Protein AF-A0A914IUJ8-F1 (afdb_monomer_lite)

Foldseek 3Di:
DPPPPVVVVVVVVVVVPDDPDDDDDDDDPPPVVPDVVVLVVLVVVLVVLCVVLVVVVVVVVVPDDDDDCPVVVVVSVLSVVLSVLSVVCSVVVDPVSNVSVVVVVVVVVVVVVVVVVVVVVVVVVVVVVVVVVVVVVVVVVVVVVVVVVVVVPPDPPDDPPPDPDPPPPPVVVVVVVVVVVVVVVVVVPPPPDPDDDDDDPDDVPDDPPPPDDPPDPPPPVVVVVPPPPPD

Secondary structure (DSSP, 8-state):
--SSSHHHHHHHHHHH---------S-----TTTTHHHHHHHHHHHHHHHHHHHHHHHHHHHT---S--HHHHHHHHHHHHHHHHHHHHHHHT-GGGTHHHHHHHHHHHHHHHHHHHHHHHHHHHHHHHHHHHHHHHHHHHHHHHHHHHHHHTS-----TTS--------HHHHHHHHHHHHHHHHTTSTTS-----------TT---------S-GGGHHHHTTSSSS--

Sequence (231 aa):
MSNIFIPIQQWFDRLFLLPTQRRLNNTHHFVCCGTVHVKFATLIIIIIKLAVTGFLSLHLLSNGVVVNHWIDVIYDIAEFITIIALIYGFIKEKSRWMLPYMAVQFSWFVIALIMTAITMLLFSGGLGIELSILLACNRYFDDQRYRIHEIRNRPIIRNVDGQVEHTVVDMDTVEFKNVLEQAKNQTGNVETNQNNSNNGFANPNFSLVDSEDEVDENNWHKKAKKSNILA

Radius of gyration: 39.92 Å; chains: 1; bounding box: 89×76×108 Å

Structure (mmCIF, N/CA/C/O backbone):
data_AF-A0A914IUJ8-F1
#
_entry.id   AF-A0A914IUJ8-F1
#
loop_
_atom_site.group_PDB
_atom_site.id
_atom_site.type_symbol
_atom_site.label_atom_id
_atom_site.label_alt_id
_atom_site.label_comp_id
_atom_site.label_asym_id
_atom_site.label_entity_id
_atom_site.label_seq_id
_atom_site.pdbx_PDB_ins_code
_atom_site.Cartn_x
_atom_site.Cartn_y
_atom_site.Cartn_z
_atom_site.occupancy
_atom_site.B_iso_or_equiv
_atom_site.auth_seq_id
_atom_site.auth_comp_id
_atom_site.auth_asym_id
_atom_site.auth_atom_id
_atom_site.pdbx_PDB_model_num
ATOM 1 N N . MET A 1 1 ? -38.883 -12.252 9.258 1.00 46.97 1 MET A N 1
ATOM 2 C CA . MET A 1 1 ? -37.579 -12.082 9.939 1.00 46.97 1 MET A CA 1
ATOM 3 C C . MET A 1 1 ? -37.267 -10.589 10.088 1.00 46.97 1 MET A C 1
ATOM 5 O O . MET A 1 1 ? -36.395 -10.077 9.408 1.00 46.97 1 MET A O 1
ATOM 9 N N . SER A 1 2 ? -38.008 -9.869 10.935 1.00 51.09 2 SER A N 1
ATOM 10 C CA . SER A 1 2 ? -37.940 -8.394 11.040 1.00 51.09 2 SER A CA 1
ATOM 11 C C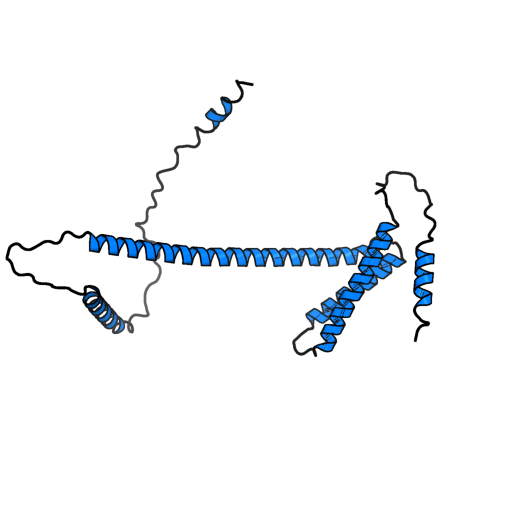 . SER A 1 2 ? -37.835 -7.872 12.484 1.00 51.09 2 SER A C 1
ATOM 13 O O . SER A 1 2 ? -37.849 -6.669 12.701 1.00 51.09 2 SER A O 1
ATOM 15 N N . ASN A 1 3 ? -37.658 -8.753 13.478 1.00 47.19 3 ASN A N 1
ATOM 16 C CA . ASN A 1 3 ? -37.703 -8.381 14.903 1.00 47.19 3 ASN A CA 1
ATOM 17 C C . ASN A 1 3 ? -36.333 -8.289 15.605 1.00 47.19 3 ASN A C 1
ATOM 19 O O . ASN A 1 3 ? -36.290 -8.110 16.816 1.00 47.19 3 ASN A O 1
ATOM 23 N N . ILE A 1 4 ? -35.212 -8.383 14.879 1.00 52.25 4 ILE A N 1
ATOM 24 C CA . ILE A 1 4 ? -33.857 -8.335 15.477 1.00 52.25 4 ILE A CA 1
ATOM 25 C C . ILE A 1 4 ? -33.210 -6.938 15.351 1.00 52.25 4 ILE A C 1
ATOM 27 O O . ILE A 1 4 ? -32.217 -6.658 16.011 1.00 52.25 4 ILE A O 1
ATOM 31 N N . PHE A 1 5 ? -33.789 -6.015 14.571 1.00 47.06 5 PHE A N 1
ATOM 32 C CA . PHE A 1 5 ? -33.184 -4.696 14.307 1.00 47.06 5 PHE A CA 1
ATOM 33 C C . PHE A 1 5 ? -33.557 -3.593 15.318 1.00 47.06 5 PHE A C 1
ATOM 35 O O . PHE A 1 5 ? -32.875 -2.578 15.419 1.00 47.06 5 PHE A O 1
ATOM 42 N N . ILE A 1 6 ? -34.608 -3.800 16.115 1.00 52.06 6 ILE A N 1
ATOM 43 C CA . ILE A 1 6 ? -35.120 -2.821 17.088 1.00 52.06 6 ILE A CA 1
ATOM 44 C C . ILE A 1 6 ? -34.192 -2.588 18.312 1.00 52.06 6 ILE A C 1
ATOM 46 O O . ILE A 1 6 ? -34.097 -1.440 18.750 1.00 52.06 6 ILE A O 1
ATOM 50 N N . PRO A 1 7 ? -33.457 -3.578 18.872 1.00 57.06 7 PRO A N 1
ATOM 51 C CA . PRO A 1 7 ? -32.631 -3.327 20.055 1.00 57.06 7 PRO A CA 1
ATOM 52 C C . PRO A 1 7 ? -31.390 -2.470 19.765 1.00 57.06 7 PRO A C 1
ATOM 54 O O . PRO A 1 7 ? -30.902 -1.806 20.674 1.00 57.06 7 PRO A O 1
ATOM 57 N N . ILE A 1 8 ? -30.896 -2.429 18.521 1.00 51.62 8 ILE A N 1
ATOM 58 C CA . ILE A 1 8 ? -29.704 -1.640 18.166 1.00 51.62 8 ILE A CA 1
ATOM 59 C C . ILE A 1 8 ? -30.017 -0.139 18.209 1.00 51.62 8 ILE A C 1
ATOM 61 O O . ILE A 1 8 ? -29.243 0.626 18.780 1.00 51.62 8 ILE A O 1
ATOM 65 N N . GLN A 1 9 ? -31.179 0.277 17.698 1.00 55.81 9 GLN A N 1
ATOM 66 C CA . GLN A 1 9 ? -31.587 1.687 17.681 1.00 55.81 9 GLN A CA 1
ATOM 67 C C . GLN A 1 9 ? -31.728 2.255 19.106 1.00 55.81 9 GLN A C 1
ATOM 69 O O . GLN A 1 9 ? -31.195 3.316 19.415 1.00 55.81 9 GLN A O 1
ATOM 74 N N . GLN A 1 10 ? -32.361 1.500 20.012 1.00 61.97 10 GLN A N 1
ATOM 75 C CA . GLN A 1 10 ? -32.537 1.919 21.409 1.00 61.97 10 GLN A CA 1
ATOM 76 C C . GLN A 1 10 ? -31.219 1.967 22.195 1.00 61.97 10 GLN A C 1
ATOM 78 O O . GLN A 1 10 ? -31.083 2.757 23.132 1.00 61.97 10 GLN A O 1
ATOM 83 N N . TRP A 1 11 ? -30.243 1.133 21.824 1.00 64.38 11 TRP A N 1
ATOM 84 C CA . TRP A 1 11 ? -28.887 1.215 22.363 1.00 64.38 11 TRP A CA 1
ATOM 85 C C . TRP A 1 11 ? -28.156 2.461 21.863 1.00 64.38 11 TRP A C 1
ATOM 87 O O . TRP A 1 11 ? -27.516 3.129 22.671 1.00 64.38 11 TRP A O 1
ATOM 97 N N . PHE A 1 12 ? -28.299 2.809 20.581 1.00 57.34 12 PHE A N 1
ATOM 98 C CA . PHE A 1 12 ? -27.755 4.045 20.014 1.00 57.34 12 PHE A CA 1
ATOM 99 C C . PHE A 1 12 ? -28.318 5.281 20.724 1.00 57.34 12 PHE A C 1
ATOM 101 O O . PHE A 1 12 ? -27.540 6.107 21.198 1.00 57.34 12 PHE A O 1
ATOM 108 N N . ASP A 1 13 ? -29.635 5.364 20.913 1.00 60.59 13 ASP A N 1
ATOM 109 C CA . ASP A 1 13 ? -30.266 6.519 21.564 1.00 60.59 13 ASP A CA 1
ATOM 110 C C . ASP A 1 13 ? -29.834 6.678 23.034 1.00 60.59 13 ASP A C 1
ATOM 112 O O . ASP A 1 13 ? -29.616 7.793 23.512 1.00 60.59 13 ASP A O 1
ATOM 116 N N . ARG A 1 14 ? -29.618 5.567 23.757 1.00 60.34 14 ARG A N 1
ATOM 117 C CA . ARG A 1 14 ? -29.071 5.598 25.128 1.00 60.34 14 ARG A CA 1
ATOM 118 C C . ARG A 1 14 ? -27.581 5.929 25.179 1.00 60.34 14 ARG A C 1
ATOM 120 O O . ARG A 1 14 ? -27.145 6.547 26.146 1.00 60.34 14 ARG A O 1
ATOM 127 N N . LEU A 1 15 ? -26.807 5.545 24.164 1.00 52.12 15 LEU A N 1
ATOM 128 C CA . LEU A 1 15 ? -25.395 5.919 24.050 1.00 52.12 15 LEU A CA 1
ATOM 129 C C . LEU A 1 15 ? -25.231 7.417 23.734 1.00 52.12 15 LEU A C 1
ATOM 131 O O . LEU A 1 15 ? -24.258 8.032 24.170 1.00 52.12 15 LEU A O 1
ATOM 135 N N . PHE A 1 16 ? -26.188 8.004 23.005 1.00 54.62 16 PHE A N 1
ATOM 136 C CA . PHE A 1 16 ? -26.218 9.425 22.643 1.00 54.62 16 PHE A CA 1
ATOM 137 C C . PHE A 1 16 ? -26.693 10.348 23.782 1.00 54.62 16 PHE A C 1
ATOM 139 O O . PHE A 1 16 ? -26.337 11.525 23.798 1.00 54.62 16 PHE A O 1
ATOM 146 N N . LEU A 1 17 ? -27.427 9.829 24.772 1.00 48.72 17 LEU A N 1
ATOM 147 C CA . LEU A 1 17 ? -27.935 10.572 25.937 1.00 48.72 17 LEU A CA 1
ATOM 148 C C . LEU A 1 17 ? -27.014 10.494 27.172 1.00 48.72 17 LEU A C 1
ATOM 150 O O . LEU A 1 17 ? -27.482 10.403 28.308 1.00 48.72 17 LEU A O 1
ATOM 154 N N . LEU A 1 18 ? -25.691 10.539 26.989 1.00 46.78 18 LEU A N 1
ATOM 155 C CA . LEU A 1 18 ? -24.779 10.678 28.128 1.00 46.78 18 LEU A CA 1
ATOM 156 C C . LEU A 1 18 ? -24.693 12.151 28.566 1.00 46.78 18 LEU A C 1
ATOM 158 O O . LEU A 1 18 ? -24.332 13.004 27.753 1.00 46.78 18 LEU A O 1
ATOM 162 N N . PRO A 1 19 ? -24.975 12.471 29.844 1.00 44.47 19 PRO A N 1
ATOM 163 C CA . PRO A 1 19 ? -24.861 13.826 30.356 1.00 44.47 19 PRO A CA 1
ATOM 164 C C . PRO A 1 19 ? -23.388 14.244 30.351 1.00 44.47 19 PRO A C 1
ATOM 166 O O . PRO A 1 19 ? -22.595 13.878 31.221 1.00 44.47 19 PRO A O 1
ATOM 169 N N . THR A 1 20 ? -23.018 15.047 29.357 1.00 51.22 20 THR A N 1
ATOM 170 C CA . THR A 1 20 ? -21.862 15.937 29.416 1.00 51.22 20 THR A CA 1
ATOM 171 C C . THR A 1 20 ? -22.047 16.842 30.621 1.00 51.22 20 THR A C 1
ATOM 173 O O . THR A 1 20 ? -22.889 17.725 30.561 1.00 51.22 20 THR A O 1
ATOM 176 N N . GLN A 1 21 ? -21.322 16.594 31.711 1.00 54.16 21 GLN A N 1
ATOM 177 C CA . GLN A 1 21 ? -20.876 17.585 32.701 1.00 54.16 21 GLN A CA 1
ATOM 178 C C . GLN A 1 21 ? -20.276 16.832 33.897 1.00 54.16 21 GLN A C 1
ATOM 180 O O . GLN A 1 21 ? -20.976 16.416 34.821 1.00 54.16 21 GLN A O 1
ATOM 185 N N . ARG A 1 22 ? -18.946 16.721 33.941 1.00 47.31 22 ARG A N 1
ATOM 186 C CA . ARG A 1 22 ? -18.259 16.798 35.233 1.00 47.31 22 ARG A CA 1
ATOM 187 C C . ARG A 1 22 ? -16.905 17.482 35.073 1.00 47.31 22 ARG A C 1
ATOM 189 O O . ARG A 1 22 ? -15.946 16.909 34.573 1.00 47.31 22 ARG A O 1
ATOM 196 N N . ARG A 1 23 ? -16.925 18.759 35.469 1.00 55.78 23 ARG A N 1
ATOM 197 C CA . ARG A 1 23 ? -15.813 19.682 35.724 1.00 55.78 23 ARG A CA 1
ATOM 198 C C . ARG A 1 23 ? -14.502 18.978 36.089 1.00 55.78 23 ARG A C 1
ATOM 200 O O . ARG A 1 23 ? -14.446 18.337 37.133 1.00 55.78 23 ARG A O 1
ATOM 207 N N . LEU A 1 24 ? -13.429 19.275 35.359 1.00 51.28 24 LEU A N 1
ATOM 208 C CA . LEU A 1 24 ? -12.114 19.442 35.974 1.00 51.28 24 LEU A CA 1
ATOM 209 C C . LEU A 1 24 ? -11.444 20.687 35.396 1.00 51.28 24 LEU A C 1
ATOM 211 O O . LEU A 1 24 ? -11.258 20.833 34.191 1.00 51.28 24 LEU A O 1
ATOM 215 N N . ASN A 1 25 ? -11.178 21.608 36.310 1.00 56.38 25 ASN A N 1
ATOM 216 C CA . ASN A 1 25 ? -10.502 22.870 36.099 1.00 56.38 25 ASN A CA 1
ATOM 217 C C . ASN A 1 25 ? -8.993 22.586 36.009 1.00 56.38 25 ASN A C 1
ATOM 219 O O . ASN A 1 25 ? -8.460 21.958 36.923 1.00 56.38 25 ASN A O 1
ATOM 223 N N . ASN A 1 26 ? -8.370 23.040 34.916 1.00 48.88 26 ASN A N 1
ATOM 224 C CA . ASN A 1 26 ? -6.950 23.374 34.705 1.00 48.88 26 ASN A CA 1
ATOM 225 C C . ASN A 1 26 ? -6.365 22.765 33.417 1.00 48.88 26 ASN A C 1
ATOM 227 O O . ASN A 1 26 ? -6.191 21.558 33.280 1.00 48.88 26 ASN A O 1
ATOM 231 N N . THR A 1 27 ? -6.075 23.677 32.481 1.00 49.91 27 THR A N 1
ATOM 232 C CA . THR A 1 27 ? -5.188 23.535 31.312 1.00 49.91 27 THR A CA 1
ATOM 233 C C . THR A 1 27 ? -5.378 22.273 30.474 1.00 49.91 27 THR A C 1
ATOM 235 O O . THR A 1 27 ? -4.466 21.465 30.329 1.00 49.91 27 THR A O 1
ATOM 238 N N . HIS A 1 28 ? -6.545 22.125 29.855 1.00 43.19 28 HIS A N 1
ATOM 239 C CA . HIS A 1 28 ? -6.705 21.209 28.731 1.00 43.19 28 HIS A CA 1
ATOM 240 C C . HIS A 1 28 ? -7.176 21.994 27.513 1.00 43.19 28 HIS A C 1
ATOM 242 O O . HIS A 1 28 ? -8.149 22.740 27.583 1.00 43.19 28 HIS A O 1
ATOM 248 N N . HIS A 1 29 ? -6.453 21.845 26.402 1.00 41.31 29 HIS A N 1
ATOM 249 C CA . HIS A 1 29 ? -6.830 22.372 25.098 1.00 41.31 29 HIS A CA 1
ATOM 250 C C . HIS A 1 29 ? -8.231 21.865 24.729 1.00 41.31 29 HIS A C 1
ATOM 252 O O . HIS A 1 29 ? -8.408 20.724 24.300 1.00 41.31 29 HIS A O 1
ATOM 258 N N . PHE A 1 30 ? -9.239 22.710 24.932 1.00 42.44 30 PHE A N 1
ATOM 259 C CA . PHE A 1 30 ? -10.595 22.468 24.467 1.00 42.44 30 PHE A CA 1
ATOM 260 C C . PHE A 1 30 ? -10.610 22.646 22.948 1.00 42.44 30 PHE A C 1
ATOM 262 O O . PHE A 1 30 ? -10.795 23.745 22.436 1.00 42.44 30 PHE A O 1
ATOM 269 N N . VAL A 1 31 ? -10.409 21.557 22.206 1.00 45.91 31 VAL A N 1
ATOM 270 C CA . VAL A 1 31 ? -10.892 21.501 20.822 1.00 45.91 31 VAL A CA 1
ATOM 271 C C . VAL A 1 31 ? -12.419 21.561 20.914 1.00 45.91 31 VAL A C 1
ATOM 273 O O . VAL A 1 31 ? -13.010 20.796 21.677 1.00 45.91 31 VAL A O 1
ATOM 276 N N . CYS A 1 32 ? -13.042 22.490 20.186 1.00 47.03 32 CYS A N 1
ATOM 277 C CA . CYS A 1 32 ? -14.423 22.994 20.332 1.00 47.03 32 CYS A CA 1
ATOM 278 C C . CYS A 1 32 ? -15.568 21.957 20.138 1.00 47.03 32 CYS A C 1
ATOM 280 O O . CYS A 1 32 ? -16.716 22.307 19.905 1.00 47.03 32 CYS A O 1
ATOM 282 N N . CYS A 1 33 ? -15.265 20.664 20.215 1.00 51.50 33 CYS A N 1
ATOM 283 C CA . CYS A 1 33 ? -16.143 19.519 19.951 1.00 51.50 33 CYS A CA 1
ATOM 284 C C . CYS A 1 33 ? -15.789 18.299 20.842 1.00 51.50 33 CYS A C 1
ATOM 286 O O . CYS A 1 33 ? -16.150 17.155 20.553 1.00 51.50 33 CYS A O 1
ATOM 288 N N . GLY A 1 34 ? -15.002 18.547 21.898 1.00 58.03 34 GLY A N 1
ATOM 289 C CA . GLY A 1 34 ? -14.222 17.574 22.657 1.00 58.03 34 GLY A CA 1
ATOM 290 C C . GLY A 1 34 ? -15.030 16.437 23.282 1.00 58.03 34 GLY A C 1
ATOM 291 O O . GLY A 1 34 ? -16.100 16.628 23.845 1.00 58.03 34 GLY A O 1
ATOM 292 N N . THR A 1 35 ? -14.467 15.233 23.219 1.00 57.66 35 THR A N 1
ATOM 293 C CA . THR A 1 35 ? -14.969 13.932 23.709 1.00 57.66 35 THR A CA 1
ATOM 294 C C . THR A 1 35 ? -16.089 13.251 22.920 1.00 57.66 35 THR A C 1
ATOM 296 O O . THR A 1 35 ? -15.884 12.100 22.533 1.00 57.66 35 THR A O 1
ATOM 299 N N . VAL A 1 36 ? -17.216 13.900 22.605 1.00 63.72 36 VAL A N 1
ATOM 300 C CA . VAL A 1 36 ? -18.323 13.214 21.891 1.00 63.72 36 VAL A CA 1
ATOM 301 C C . VAL A 1 36 ? -17.920 12.847 20.457 1.00 63.72 36 VAL A C 1
ATOM 303 O O . VAL A 1 36 ? -18.120 11.711 20.026 1.00 63.72 36 VAL A O 1
ATOM 306 N N . HIS A 1 37 ? -17.237 13.756 19.752 1.00 71.50 37 HIS A N 1
ATOM 307 C CA . HIS A 1 37 ? -16.745 13.494 18.395 1.00 71.50 37 HIS A CA 1
ATOM 308 C C . HIS A 1 37 ? -15.700 12.381 18.330 1.00 71.50 37 HIS A C 1
ATOM 310 O O . HIS A 1 37 ? -15.693 11.604 17.381 1.00 71.50 37 HIS A O 1
ATOM 316 N N . VAL A 1 38 ? -14.837 12.270 19.343 1.00 75.12 38 VAL A N 1
ATOM 317 C CA . VAL A 1 38 ? -13.789 11.239 19.369 1.00 75.12 38 VAL A CA 1
ATOM 318 C C . VAL A 1 38 ? -14.407 9.853 19.549 1.00 75.12 38 VAL A C 1
ATOM 320 O O . VAL A 1 38 ? -13.999 8.911 18.870 1.00 75.12 38 VAL A O 1
ATOM 323 N N . LYS A 1 39 ? -15.436 9.725 20.400 1.00 78.25 39 LYS A N 1
ATOM 324 C CA . LYS A 1 39 ? -16.178 8.465 20.563 1.00 78.25 39 LYS A CA 1
ATOM 325 C C . LYS A 1 39 ? -16.877 8.068 19.265 1.00 78.25 39 LYS A C 1
ATOM 327 O O . LYS A 1 39 ? -16.740 6.928 18.830 1.00 78.25 39 LYS A O 1
ATOM 332 N N . PHE A 1 40 ? -17.556 9.014 18.620 1.00 81.06 40 PHE A N 1
ATOM 333 C CA . PHE A 1 40 ? -18.251 8.757 17.361 1.00 81.06 40 PHE A CA 1
ATOM 334 C C . PHE A 1 40 ? -17.288 8.379 16.226 1.00 81.06 40 PHE A C 1
ATOM 336 O O . PHE A 1 40 ? -17.509 7.388 15.536 1.00 81.06 40 PHE A O 1
ATOM 343 N N . ALA A 1 41 ? -16.171 9.096 16.088 1.00 79.62 41 ALA A N 1
ATOM 344 C CA . ALA A 1 41 ? -15.137 8.776 15.107 1.00 79.62 41 ALA A CA 1
ATOM 345 C C . ALA A 1 41 ? -14.537 7.382 15.344 1.00 79.62 41 ALA A C 1
ATOM 347 O O . ALA A 1 41 ? -14.393 6.606 14.404 1.00 79.62 41 ALA A O 1
ATOM 348 N N . THR A 1 42 ? -14.249 7.031 16.601 1.00 83.56 42 THR A N 1
ATOM 349 C CA . THR A 1 42 ? -13.728 5.700 16.951 1.00 83.56 42 THR A CA 1
ATOM 350 C C . THR A 1 42 ? -14.735 4.606 16.598 1.00 83.56 42 THR A C 1
ATOM 352 O O . THR A 1 42 ? -14.356 3.587 16.032 1.00 83.56 42 THR A O 1
ATOM 355 N N . LEU A 1 43 ? -16.024 4.832 16.865 1.00 87.19 43 LEU A N 1
ATOM 356 C CA . LEU A 1 43 ? -17.091 3.889 16.532 1.00 87.19 43 LEU A CA 1
ATOM 357 C C . LEU A 1 43 ? -17.237 3.695 15.016 1.00 87.19 43 LEU A C 1
ATOM 359 O O . LEU A 1 43 ? -17.340 2.559 14.559 1.00 87.19 43 LEU A O 1
ATOM 363 N N . ILE A 1 44 ? -17.167 4.772 14.228 1.00 89.88 44 ILE A N 1
ATOM 364 C CA . ILE A 1 44 ? -17.150 4.683 12.760 1.00 89.88 44 ILE A CA 1
ATOM 365 C C . ILE A 1 44 ? -15.949 3.862 12.282 1.00 89.88 44 ILE A C 1
ATOM 367 O O . ILE A 1 44 ? -16.110 2.984 11.437 1.00 89.88 44 ILE A O 1
ATOM 371 N N . ILE A 1 45 ? -14.759 4.107 12.839 1.00 89.12 45 ILE A N 1
ATOM 372 C CA . ILE A 1 45 ? -13.542 3.371 12.475 1.00 89.12 45 ILE A CA 1
ATOM 373 C C . ILE A 1 45 ? -13.706 1.872 12.761 1.00 89.12 45 ILE A C 1
ATOM 375 O O . ILE A 1 45 ? -13.356 1.069 11.900 1.00 89.12 45 ILE A O 1
ATOM 379 N N . ILE A 1 46 ? -14.284 1.489 13.910 1.00 90.56 46 ILE A N 1
ATOM 380 C CA . ILE A 1 46 ? -14.586 0.079 14.231 1.00 90.56 46 ILE A CA 1
ATOM 381 C C . ILE A 1 46 ? -15.488 -0.532 13.159 1.00 90.56 46 ILE A C 1
ATOM 383 O O . ILE A 1 46 ? -15.183 -1.608 12.652 1.00 90.56 46 ILE A O 1
ATOM 387 N N . ILE A 1 47 ? -16.588 0.145 12.814 1.00 93.25 47 ILE A N 1
ATOM 388 C CA . ILE A 1 47 ? -17.575 -0.368 11.854 1.00 93.25 47 ILE A CA 1
ATOM 389 C C . ILE A 1 47 ? -16.942 -0.552 10.476 1.00 93.25 47 ILE A C 1
ATOM 391 O O . ILE A 1 47 ? -17.094 -1.613 9.874 1.00 93.25 47 ILE A O 1
ATOM 395 N N . ILE A 1 48 ? -16.212 0.455 9.989 1.00 92.56 48 ILE A N 1
ATOM 396 C CA . ILE A 1 48 ? -15.540 0.392 8.687 1.00 92.56 48 ILE A CA 1
ATOM 397 C C . ILE A 1 48 ? -14.516 -0.741 8.678 1.00 92.56 48 ILE A C 1
ATOM 399 O O . ILE A 1 48 ? -14.508 -1.539 7.745 1.00 92.56 48 ILE A O 1
ATOM 403 N N . LYS A 1 49 ? -13.682 -0.852 9.719 1.00 89.31 49 LYS A N 1
ATOM 404 C CA . LYS A 1 49 ? -12.684 -1.922 9.822 1.00 89.31 49 LYS A CA 1
ATOM 405 C C . LYS A 1 49 ? -13.328 -3.302 9.815 1.00 89.31 49 LYS A C 1
ATOM 407 O O . LYS A 1 49 ? -12.924 -4.148 9.031 1.00 89.31 49 LYS A O 1
ATOM 412 N N . LEU A 1 50 ? -14.373 -3.503 10.611 1.00 92.12 50 LEU A N 1
ATOM 413 C CA . LEU A 1 50 ? -15.076 -4.781 10.682 1.00 92.12 50 LEU A CA 1
ATOM 414 C C . LEU A 1 50 ? -15.757 -5.142 9.351 1.00 92.12 50 LEU A C 1
ATOM 416 O O . LEU A 1 50 ? -15.737 -6.305 8.956 1.00 92.12 50 LEU A O 1
ATOM 420 N N . ALA A 1 51 ? -16.305 -4.156 8.635 1.00 92.62 51 ALA A N 1
ATOM 421 C CA . ALA A 1 51 ? -16.880 -4.359 7.307 1.00 92.62 51 ALA A CA 1
ATOM 422 C C . ALA A 1 51 ? -15.816 -4.733 6.261 1.00 92.62 51 ALA A C 1
ATOM 424 O O . ALA A 1 51 ? -16.028 -5.666 5.489 1.00 92.62 51 ALA A O 1
ATOM 425 N N . VAL A 1 52 ? -14.672 -4.039 6.251 1.00 90.62 52 VAL A N 1
ATOM 426 C CA . VAL A 1 52 ? -13.567 -4.307 5.315 1.00 90.62 52 VAL A CA 1
ATOM 427 C C . VAL A 1 52 ? -12.954 -5.681 5.574 1.00 90.62 52 VAL A C 1
ATOM 429 O O . VAL A 1 52 ? -12.876 -6.480 4.643 1.00 90.62 52 VAL A O 1
ATOM 432 N N . THR A 1 53 ? -12.585 -5.990 6.821 1.00 88.69 53 THR A N 1
ATOM 433 C CA . THR A 1 53 ? -12.016 -7.297 7.183 1.00 88.69 53 THR A CA 1
ATOM 434 C C . THR A 1 53 ? -13.025 -8.415 6.911 1.00 88.69 53 THR A C 1
ATOM 436 O O . THR A 1 53 ? -12.682 -9.410 6.285 1.00 88.69 53 THR A O 1
ATOM 439 N N . GLY A 1 54 ? -14.303 -8.230 7.266 1.00 89.44 54 GLY A N 1
ATOM 440 C CA . GLY A 1 54 ? -15.349 -9.219 6.983 1.00 89.44 54 GLY A CA 1
ATOM 441 C C . GLY A 1 54 ? -15.550 -9.489 5.487 1.00 89.44 54 GLY A C 1
ATOM 442 O O . GLY A 1 54 ? -15.718 -10.642 5.089 1.00 89.44 54 GLY A O 1
ATOM 443 N N . PHE A 1 55 ? -15.496 -8.451 4.647 1.00 91.94 55 PHE A N 1
ATOM 444 C CA . PHE A 1 55 ? -15.583 -8.605 3.194 1.00 91.94 55 PHE A CA 1
ATOM 445 C C . PHE A 1 55 ? -14.351 -9.316 2.618 1.00 91.94 55 PHE A C 1
ATOM 447 O O . PHE A 1 55 ? -14.493 -10.189 1.761 1.00 91.94 55 PHE A O 1
ATOM 454 N N . LEU A 1 56 ? -13.154 -8.989 3.115 1.00 85.19 56 LEU A N 1
ATOM 455 C CA . LEU A 1 56 ? -11.908 -9.616 2.678 1.00 85.19 56 LEU A CA 1
ATOM 456 C C . LEU A 1 56 ? -11.870 -11.107 3.037 1.00 85.19 56 LEU A C 1
ATOM 458 O O . LEU A 1 56 ? -11.595 -11.933 2.168 1.00 85.19 56 LEU A O 1
ATOM 462 N N . SER A 1 57 ? -12.236 -11.470 4.269 1.00 85.81 57 SER A N 1
ATOM 463 C CA . SER A 1 57 ? -12.311 -12.874 4.686 1.00 85.81 57 SER A CA 1
ATOM 464 C C . SER A 1 57 ? -13.377 -13.650 3.900 1.00 85.81 57 SER A C 1
ATOM 466 O O . SER A 1 57 ? -13.160 -14.811 3.554 1.00 85.81 57 SER A O 1
ATOM 468 N N . LEU A 1 58 ? -14.511 -13.022 3.555 1.00 88.62 58 LEU A N 1
ATOM 469 C CA . LEU A 1 58 ? -15.533 -13.645 2.703 1.00 88.62 58 LEU A CA 1
ATOM 470 C C . LEU A 1 58 ? -15.009 -13.906 1.283 1.00 88.62 58 LEU A C 1
ATOM 472 O O . LEU A 1 58 ? -15.257 -14.973 0.725 1.00 88.62 58 LEU A O 1
ATOM 476 N N . HIS A 1 59 ? -14.260 -12.957 0.720 1.00 86.94 59 HIS A N 1
ATOM 477 C CA . HIS A 1 59 ? -13.627 -13.095 -0.592 1.00 86.94 59 HIS A CA 1
ATOM 478 C C . HIS A 1 59 ? -12.541 -14.186 -0.606 1.00 86.94 59 HIS A C 1
ATOM 480 O O . HIS A 1 59 ? -12.423 -14.949 -1.566 1.00 86.94 59 HIS A O 1
ATOM 486 N N . LEU A 1 60 ? -11.765 -14.308 0.475 1.00 82.31 60 LEU A N 1
ATOM 487 C CA . LEU A 1 60 ? -10.802 -15.400 0.643 1.00 82.31 60 LEU A CA 1
ATOM 488 C C . LEU A 1 60 ? -11.502 -16.763 0.705 1.00 82.31 60 LEU A C 1
ATOM 490 O O . LEU A 1 60 ? -11.044 -17.720 0.080 1.00 82.31 60 LEU A O 1
ATOM 494 N N . LEU A 1 61 ? -12.638 -16.845 1.404 1.00 85.19 61 LEU A N 1
ATOM 495 C CA . LEU A 1 61 ? -13.435 -18.067 1.483 1.00 85.19 61 LEU A CA 1
ATOM 496 C C . LEU A 1 61 ? -14.029 -18.455 0.118 1.00 85.19 61 LEU A C 1
ATOM 498 O O . LEU A 1 61 ? -14.059 -19.639 -0.215 1.00 85.19 61 LEU A O 1
ATOM 502 N N . SER A 1 62 ? -14.485 -17.480 -0.678 1.00 87.88 62 SER A N 1
ATOM 503 C CA . SER A 1 62 ? -15.140 -17.753 -1.965 1.00 87.88 62 SER A CA 1
ATOM 504 C C . SER A 1 62 ? -14.189 -18.258 -3.045 1.00 87.88 62 SER A C 1
ATOM 506 O O . SER A 1 62 ? -14.608 -19.013 -3.917 1.00 87.88 62 SER A O 1
ATOM 508 N N . ASN A 1 63 ? -12.920 -17.851 -2.999 1.00 84.31 63 ASN A N 1
ATOM 509 C CA . ASN A 1 63 ? -11.981 -18.104 -4.092 1.00 84.31 63 ASN A CA 1
ATOM 510 C C . ASN A 1 63 ? -11.212 -19.426 -3.989 1.00 84.31 63 ASN A C 1
ATOM 512 O O . ASN A 1 63 ? -10.447 -19.723 -4.898 1.00 84.31 63 ASN A O 1
ATOM 516 N N . GLY A 1 64 ? -11.430 -20.234 -2.943 1.00 67.19 64 GLY A N 1
ATOM 517 C CA . GLY A 1 64 ? -10.818 -21.561 -2.815 1.00 67.19 64 GLY A CA 1
ATOM 518 C C . GLY A 1 64 ? -9.289 -21.492 -2.729 1.00 67.19 64 GLY A C 1
ATOM 519 O O . GLY A 1 64 ? -8.583 -21.495 -3.730 1.00 67.19 64 GLY A O 1
ATOM 520 N N . VAL A 1 65 ? -8.768 -21.423 -1.506 1.00 55.31 65 VAL A N 1
ATOM 521 C CA . VAL A 1 65 ? -7.347 -21.200 -1.198 1.00 55.31 65 VAL A CA 1
ATOM 522 C C . VAL A 1 65 ? -6.462 -22.338 -1.730 1.00 55.31 65 VAL A C 1
ATOM 524 O O . VAL A 1 65 ? -6.420 -23.417 -1.142 1.00 55.31 65 VAL A O 1
ATOM 527 N N . VAL A 1 66 ? -5.704 -22.093 -2.806 1.00 58.66 66 VAL A N 1
ATOM 528 C CA . VAL A 1 66 ? -4.697 -23.044 -3.320 1.00 58.66 66 VAL A CA 1
ATOM 529 C C . VAL A 1 66 ? -3.343 -22.380 -3.596 1.00 58.66 66 VAL A C 1
ATOM 531 O O . VAL A 1 66 ? -2.724 -22.694 -4.594 1.00 58.66 66 VAL A O 1
ATOM 534 N N . VAL A 1 67 ? -2.823 -21.482 -2.744 1.00 51.97 67 VAL A N 1
ATOM 535 C CA . VAL A 1 67 ? -1.366 -21.199 -2.724 1.00 51.97 67 VAL A CA 1
ATOM 536 C C . VAL A 1 67 ? -0.917 -20.639 -1.363 1.00 51.97 67 VAL A C 1
ATOM 538 O O . VAL A 1 67 ? -1.280 -19.532 -1.004 1.00 51.97 67 VAL A 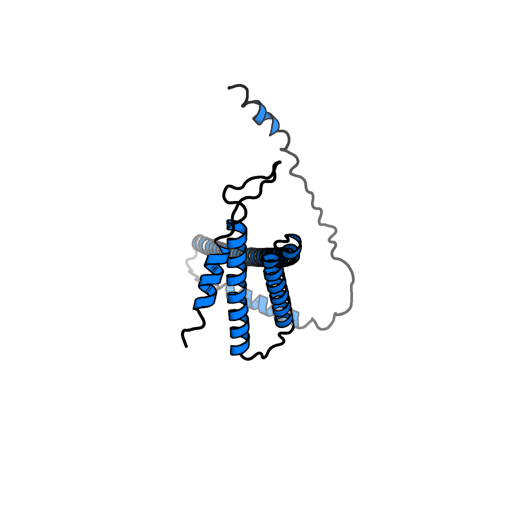O 1
ATOM 541 N N . ASN A 1 68 ? -0.117 -21.396 -0.606 1.00 63.94 68 ASN A N 1
ATOM 542 C CA . ASN A 1 68 ? 0.801 -20.972 0.475 1.00 63.94 68 ASN A CA 1
ATOM 543 C C . ASN A 1 68 ? 0.505 -19.640 1.239 1.00 63.94 68 ASN A C 1
ATOM 545 O O . ASN A 1 68 ? 1.332 -18.734 1.269 1.00 63.94 68 ASN A O 1
ATOM 549 N N . HIS A 1 69 ? -0.660 -19.545 1.895 1.00 69.75 69 HIS A N 1
ATOM 550 C CA . HIS A 1 69 ? -1.235 -18.325 2.510 1.00 69.75 69 HIS A CA 1
ATOM 551 C C . HIS A 1 69 ? -0.978 -18.154 4.026 1.00 69.75 69 HIS A C 1
ATOM 553 O O . HIS A 1 69 ? -1.707 -17.442 4.712 1.00 69.75 69 HIS A O 1
ATOM 559 N N . TRP A 1 70 ? 0.039 -18.799 4.609 1.00 81.31 70 TRP A N 1
ATOM 560 C CA . TRP A 1 70 ? 0.268 -18.706 6.065 1.00 81.31 70 TRP A CA 1
ATOM 561 C C . TRP A 1 70 ? 0.501 -17.273 6.555 1.00 81.31 70 TRP A C 1
ATOM 563 O O . TRP A 1 70 ? 0.087 -16.923 7.657 1.00 81.31 70 TRP A O 1
ATOM 573 N N . ILE A 1 71 ? 1.136 -16.445 5.724 1.00 81.38 71 ILE A N 1
ATOM 574 C CA . ILE A 1 71 ? 1.368 -15.031 6.016 1.00 81.38 71 ILE A CA 1
ATOM 575 C C . ILE A 1 71 ? 0.031 -14.281 6.092 1.00 81.38 71 ILE A C 1
ATOM 577 O O . ILE A 1 71 ? -0.207 -13.585 7.075 1.00 81.38 71 ILE A O 1
ATOM 581 N N . ASP A 1 72 ? -0.868 -14.493 5.130 1.00 80.56 72 ASP A N 1
ATOM 582 C CA . ASP A 1 72 ? -2.183 -13.841 5.098 1.00 80.56 72 ASP A CA 1
ATOM 583 C C . ASP A 1 72 ? -3.049 -14.243 6.294 1.00 80.56 72 ASP A C 1
ATOM 585 O O . ASP A 1 72 ? -3.685 -13.395 6.910 1.00 80.56 72 ASP A O 1
ATOM 589 N N . VAL A 1 73 ? -2.992 -15.514 6.707 1.00 83.62 73 VAL A N 1
ATOM 590 C CA . VAL A 1 73 ? -3.687 -15.989 7.915 1.00 83.62 73 VAL A CA 1
ATOM 591 C C . VAL A 1 73 ? -3.156 -15.297 9.175 1.00 83.62 73 VAL A C 1
ATOM 593 O O . VAL A 1 73 ? -3.939 -14.893 10.034 1.00 83.62 73 VAL A O 1
ATOM 596 N N . ILE A 1 74 ? -1.834 -15.137 9.307 1.00 87.75 74 ILE A N 1
ATOM 597 C CA . ILE A 1 74 ? -1.236 -14.423 10.447 1.00 87.75 74 ILE A CA 1
ATOM 598 C C . ILE A 1 74 ? -1.665 -12.950 10.443 1.00 87.75 74 ILE A C 1
ATOM 600 O O . ILE A 1 74 ? -1.963 -12.407 11.510 1.00 87.75 74 ILE A O 1
ATOM 604 N N . TYR A 1 75 ? -1.730 -12.316 9.270 1.00 85.06 75 TYR A N 1
ATOM 605 C CA . TYR A 1 75 ? -2.211 -10.942 9.134 1.00 85.06 75 TYR A CA 1
ATOM 606 C C . TYR A 1 75 ? -3.681 -10.799 9.530 1.00 85.06 75 TYR A C 1
ATOM 608 O O . TYR A 1 75 ? -3.992 -9.904 10.317 1.00 85.06 75 TYR A O 1
ATOM 616 N N . ASP A 1 76 ? -4.555 -11.702 9.082 1.00 85.44 76 ASP A N 1
ATOM 617 C CA . ASP A 1 76 ? -5.977 -11.702 9.452 1.00 85.44 76 ASP A CA 1
ATOM 618 C C . ASP A 1 76 ? -6.151 -11.865 10.973 1.00 85.44 76 ASP A C 1
ATOM 620 O O . ASP A 1 76 ? -6.910 -11.130 11.610 1.00 85.44 76 ASP A O 1
ATOM 624 N N . ILE A 1 77 ? -5.385 -12.771 11.596 1.00 89.69 77 ILE A N 1
ATOM 625 C CA . ILE A 1 77 ? -5.397 -12.959 13.056 1.00 89.69 77 ILE A CA 1
ATOM 626 C C . ILE A 1 77 ? -4.918 -11.691 13.775 1.00 89.69 77 ILE A C 1
ATOM 628 O O . ILE A 1 77 ? -5.539 -11.260 14.751 1.00 89.69 77 ILE A O 1
ATOM 632 N N . ALA A 1 78 ? -3.822 -11.084 13.315 1.00 88.62 78 ALA A N 1
ATOM 633 C CA . ALA A 1 78 ? -3.293 -9.862 13.907 1.00 88.62 78 ALA A CA 1
ATOM 634 C C . ALA A 1 78 ? -4.298 -8.706 13.793 1.00 88.62 78 ALA A C 1
ATOM 636 O O . ALA A 1 78 ? -4.539 -8.010 14.784 1.00 88.62 78 ALA A O 1
ATOM 637 N N . GLU A 1 79 ? -4.940 -8.534 12.634 1.00 87.50 79 GLU A N 1
ATOM 638 C CA . GLU A 1 79 ? -5.971 -7.513 12.442 1.00 87.50 79 GLU A CA 1
ATOM 639 C C . GLU A 1 79 ? -7.168 -7.765 13.368 1.00 87.50 79 GLU A C 1
ATOM 641 O O . GLU A 1 79 ? -7.610 -6.843 14.062 1.00 87.50 79 GLU A O 1
ATOM 646 N N . PHE A 1 80 ? -7.617 -9.013 13.509 1.00 89.81 80 PHE A N 1
ATOM 647 C CA . PHE A 1 80 ? -8.696 -9.366 14.432 1.00 89.81 80 PHE A CA 1
ATOM 648 C C . PHE A 1 80 ? -8.364 -9.015 15.892 1.00 89.81 80 PHE A C 1
ATOM 650 O O . PHE A 1 80 ? -9.188 -8.431 16.603 1.00 89.81 80 PHE A O 1
ATOM 657 N N . ILE A 1 81 ? -7.129 -9.286 16.333 1.00 91.25 81 ILE A N 1
ATOM 658 C CA . ILE A 1 81 ? -6.640 -8.894 17.665 1.00 91.25 81 ILE A CA 1
ATOM 659 C C . ILE A 1 81 ? -6.683 -7.370 17.831 1.00 91.25 81 ILE A C 1
ATOM 661 O O . ILE A 1 81 ? -7.106 -6.882 18.884 1.00 91.25 81 ILE A O 1
ATOM 665 N N . THR A 1 82 ? -6.296 -6.600 16.807 1.00 89.44 82 THR A N 1
ATOM 666 C CA . THR A 1 82 ? -6.371 -5.132 16.884 1.00 89.44 82 THR A CA 1
ATOM 667 C C . THR A 1 82 ? -7.803 -4.620 16.977 1.00 89.44 82 THR A C 1
ATOM 669 O O . THR A 1 82 ? -8.059 -3.711 17.767 1.00 89.44 82 THR A O 1
ATOM 672 N N . ILE A 1 83 ? -8.750 -5.223 16.250 1.00 90.12 83 ILE A N 1
ATOM 673 C CA . ILE A 1 83 ? -10.172 -4.863 16.315 1.00 90.12 83 ILE A CA 1
ATOM 674 C C . ILE A 1 83 ? -10.715 -5.138 17.721 1.00 90.12 83 ILE A C 1
ATOM 676 O O . ILE A 1 83 ? -11.352 -4.263 18.311 1.00 90.12 83 ILE A O 1
ATOM 680 N N . ILE A 1 84 ? -10.409 -6.304 18.302 1.00 91.25 84 ILE A N 1
ATOM 681 C CA . ILE A 1 84 ? -10.794 -6.631 19.684 1.00 91.25 84 ILE A CA 1
ATOM 682 C C . ILE A 1 84 ? -10.195 -5.621 20.665 1.00 91.25 84 ILE A C 1
ATOM 684 O O . ILE A 1 84 ? -10.907 -5.119 21.537 1.00 91.25 84 ILE A O 1
ATOM 688 N N . ALA A 1 85 ? -8.908 -5.290 20.527 1.00 89.62 85 ALA A N 1
ATOM 689 C CA . ALA A 1 85 ? -8.254 -4.298 21.375 1.00 89.62 85 ALA A CA 1
ATOM 690 C C . ALA A 1 85 ? -8.926 -2.920 21.262 1.00 89.62 85 ALA A C 1
ATOM 692 O O . ALA A 1 85 ? -9.086 -2.227 22.269 1.00 89.62 85 ALA A O 1
ATOM 693 N N . LEU A 1 86 ? -9.381 -2.545 20.064 1.00 88.38 86 LEU A N 1
ATOM 694 C CA . LEU A 1 86 ? -10.061 -1.279 19.810 1.00 88.38 86 LEU A CA 1
ATOM 695 C C . LEU A 1 86 ? -11.468 -1.245 20.411 1.00 88.38 86 LEU A C 1
ATOM 697 O O . LEU A 1 86 ? -11.824 -0.266 21.065 1.00 88.38 86 LEU A O 1
ATOM 701 N N . ILE A 1 87 ? -12.231 -2.334 20.280 1.00 91.50 87 ILE A N 1
ATOM 702 C CA . ILE A 1 87 ? -13.530 -2.506 20.947 1.00 91.50 87 ILE A CA 1
ATOM 703 C C . ILE A 1 87 ? -13.347 -2.459 22.470 1.00 91.50 87 ILE A C 1
ATOM 705 O O . ILE A 1 87 ? -14.085 -1.765 23.169 1.00 91.50 87 ILE A O 1
ATOM 709 N N . TYR A 1 88 ? -12.332 -3.144 23.002 1.00 90.06 88 TYR A N 1
ATOM 710 C CA . TYR A 1 88 ? -12.050 -3.148 24.435 1.00 90.06 88 TYR A CA 1
ATOM 711 C C . TYR A 1 88 ? -11.633 -1.761 24.945 1.00 90.06 88 TYR A C 1
ATOM 713 O O . TYR A 1 88 ? -12.097 -1.316 25.998 1.00 90.06 88 TYR A O 1
ATOM 721 N N . GLY A 1 89 ? -10.806 -1.046 24.177 1.00 86.62 89 GLY A N 1
ATOM 722 C CA . GLY A 1 89 ? -10.424 0.338 24.450 1.00 86.62 89 GLY A CA 1
ATOM 723 C C . GLY A 1 89 ? -11.614 1.295 24.418 1.00 86.62 89 GLY A C 1
ATOM 724 O O . GLY A 1 89 ? -11.714 2.161 25.290 1.00 86.62 89 GLY A O 1
ATOM 725 N N . PHE A 1 90 ? -12.546 1.085 23.485 1.00 87.06 90 PHE A N 1
ATOM 726 C CA . PHE A 1 90 ? -13.796 1.834 23.394 1.00 87.06 90 PHE A CA 1
ATOM 727 C C . PHE A 1 90 ? -14.686 1.606 24.625 1.00 87.06 90 PHE A C 1
ATOM 729 O O . PHE A 1 90 ? -15.120 2.572 25.246 1.00 87.06 90 PHE A O 1
ATOM 736 N N . ILE A 1 91 ? -14.887 0.350 25.044 1.00 89.38 91 ILE A N 1
ATOM 737 C CA . ILE A 1 91 ? -15.724 0.005 26.209 1.00 89.38 91 ILE A CA 1
ATOM 738 C C . ILE A 1 91 ? -15.120 0.524 27.520 1.00 89.38 91 ILE A C 1
ATOM 740 O O . ILE A 1 91 ? -15.838 1.006 28.394 1.00 89.38 91 ILE A O 1
ATOM 744 N N . LYS A 1 92 ? -13.800 0.390 27.706 1.00 87.62 92 LYS A N 1
ATOM 745 C CA . LYS A 1 92 ? -13.134 0.764 28.966 1.00 87.62 92 LYS A CA 1
ATOM 746 C C . LYS A 1 92 ? -12.798 2.248 29.074 1.00 87.62 92 LYS A C 1
ATOM 748 O O . LYS A 1 92 ? -12.329 2.654 30.136 1.00 87.62 92 LYS A O 1
ATOM 753 N N . GLU A 1 93 ? -12.973 3.021 28.003 1.00 83.25 93 GLU A N 1
ATOM 754 C CA . GLU A 1 93 ? -12.620 4.447 27.909 1.00 83.25 93 GLU A CA 1
ATOM 755 C C . GLU A 1 93 ? -11.183 4.762 28.382 1.00 83.25 93 GLU A C 1
ATOM 757 O O . GLU A 1 93 ? -10.865 5.867 28.821 1.00 83.25 93 GLU A O 1
ATOM 762 N N . LYS A 1 94 ? -10.277 3.778 28.305 1.00 79.25 94 LYS A N 1
ATOM 763 C CA . LYS A 1 94 ? -8.883 3.900 28.748 1.00 79.25 94 LYS A CA 1
ATOM 764 C C . LYS A 1 94 ? -7.968 3.993 27.532 1.00 79.25 94 LYS A C 1
ATOM 766 O O . LYS A 1 94 ? -7.712 2.988 26.874 1.00 79.25 94 LYS A O 1
ATOM 771 N N . SER A 1 95 ? -7.393 5.178 27.314 1.00 76.62 95 SER A N 1
ATOM 772 C CA . SER A 1 95 ? -6.474 5.486 26.200 1.00 76.62 95 SER A CA 1
ATOM 773 C C . SER A 1 95 ? -5.329 4.472 26.033 1.00 76.62 95 SER A C 1
ATOM 775 O O . SER A 1 95 ? -4.968 4.112 24.915 1.00 76.62 95 SER A O 1
ATOM 777 N N . ARG A 1 96 ? -4.817 3.904 27.136 1.00 82.44 96 ARG A N 1
ATOM 778 C CA . ARG A 1 96 ? -3.725 2.914 27.106 1.00 82.44 96 ARG A CA 1
ATOM 779 C C . ARG A 1 96 ? -4.049 1.656 26.277 1.00 82.44 96 ARG A C 1
ATOM 781 O O . ARG A 1 96 ? -3.124 1.033 25.773 1.00 82.44 96 ARG A O 1
ATOM 788 N N . TRP A 1 97 ? -5.325 1.311 26.087 1.00 82.81 97 TRP A N 1
ATOM 789 C CA . TRP A 1 97 ? -5.741 0.166 25.262 1.00 82.81 97 TRP A CA 1
ATOM 790 C C . TRP A 1 97 ? -5.850 0.481 23.763 1.00 82.81 97 TRP A C 1
ATOM 792 O O . TRP A 1 97 ? -5.892 -0.445 22.963 1.00 82.81 97 TRP A O 1
ATOM 802 N N . MET A 1 98 ? -5.837 1.758 23.361 1.00 78.94 98 MET A N 1
ATOM 803 C CA . MET A 1 98 ? -5.796 2.150 21.941 1.00 78.94 98 MET A CA 1
ATOM 804 C C . MET A 1 98 ? -4.375 2.129 21.361 1.00 78.94 98 MET A C 1
ATOM 806 O O . MET A 1 98 ? -4.195 2.150 20.146 1.00 78.94 98 MET A O 1
ATOM 810 N N . LEU A 1 99 ? -3.358 2.072 22.222 1.00 83.12 99 LEU A N 1
ATOM 811 C CA . LEU A 1 99 ? -1.951 2.075 21.835 1.00 83.12 99 LEU A CA 1
ATOM 812 C C . LEU A 1 99 ? -1.548 0.931 20.881 1.00 83.12 99 LEU A C 1
ATOM 814 O O . LEU A 1 99 ? -0.895 1.238 19.887 1.00 83.12 99 LEU A O 1
ATOM 818 N N . PRO A 1 100 ? -1.937 -0.347 21.091 1.00 84.31 100 PRO A N 1
ATOM 819 C CA . PRO A 1 100 ? -1.606 -1.416 20.144 1.00 84.31 100 PRO A CA 1
ATOM 820 C C . PRO A 1 100 ? -2.177 -1.166 18.744 1.00 84.31 100 PRO A C 1
ATOM 822 O O . PRO A 1 100 ? -1.491 -1.414 17.758 1.00 84.31 100 PRO A O 1
ATOM 825 N N . TYR A 1 101 ? -3.387 -0.609 18.643 1.00 85.12 101 TYR A N 1
ATOM 826 C CA . TYR A 1 101 ? -3.952 -0.237 17.347 1.00 85.12 101 TYR A CA 1
ATOM 827 C C . TYR A 1 101 ? -3.136 0.861 16.667 1.00 85.12 101 TYR A C 1
ATOM 829 O O . TYR A 1 101 ? -2.785 0.730 15.499 1.00 85.12 101 TYR A O 1
ATOM 837 N N . MET A 1 102 ? -2.789 1.922 17.402 1.00 85.62 102 MET A N 1
ATOM 838 C CA . MET A 1 102 ? -1.965 3.002 16.852 1.00 85.62 102 MET A CA 1
ATOM 839 C C . MET A 1 102 ? -0.596 2.492 16.390 1.00 85.62 102 MET A C 1
ATOM 841 O O . MET A 1 102 ? -0.114 2.921 15.347 1.00 85.62 102 MET A O 1
ATOM 845 N N . ALA A 1 103 ? 0.007 1.550 17.122 1.00 87.44 103 ALA A N 1
ATOM 846 C CA . ALA A 1 103 ? 1.286 0.950 16.756 1.00 87.44 103 ALA A CA 1
ATOM 847 C C . ALA A 1 103 ? 1.201 0.136 15.452 1.00 87.44 103 ALA A C 1
ATOM 849 O O . ALA A 1 103 ? 2.043 0.313 14.574 1.00 87.44 103 ALA A O 1
ATOM 850 N N . VAL A 1 104 ? 0.173 -0.708 15.301 1.00 86.19 104 VAL A N 1
ATOM 851 C CA . VAL A 1 104 ? -0.041 -1.503 14.076 1.00 86.19 104 VAL A CA 1
ATOM 852 C C . VAL A 1 104 ? -0.410 -0.612 12.889 1.00 86.19 104 VAL A C 1
ATOM 854 O O . VAL A 1 104 ? 0.083 -0.802 11.782 1.00 86.19 104 VAL A O 1
ATOM 857 N N . GLN A 1 105 ? -1.234 0.411 13.106 1.00 86.62 105 GLN A N 1
ATOM 858 C CA . GLN A 1 105 ? -1.588 1.338 12.039 1.00 86.62 105 GLN A CA 1
ATOM 859 C C . GLN A 1 105 ? -0.367 2.152 11.583 1.00 86.62 105 GLN A C 1
ATOM 861 O O . GLN A 1 105 ? -0.170 2.359 10.387 1.00 86.62 105 GLN A O 1
ATOM 866 N N . PHE A 1 106 ? 0.478 2.586 12.523 1.00 87.56 106 PHE A N 1
ATOM 867 C CA . PHE A 1 106 ? 1.716 3.292 12.209 1.00 87.56 106 PHE A CA 1
ATOM 868 C C . PHE A 1 106 ? 2.705 2.405 11.447 1.00 87.56 106 PHE A C 1
ATOM 870 O O . PHE A 1 106 ? 3.272 2.855 10.454 1.00 87.56 106 PHE A O 1
ATOM 877 N N . SER A 1 107 ? 2.877 1.139 11.847 1.00 87.75 107 SER A N 1
ATOM 878 C CA . SER A 1 107 ? 3.749 0.219 11.108 1.00 87.75 107 SER A CA 1
ATOM 879 C C . SER A 1 107 ? 3.253 -0.004 9.677 1.00 87.75 107 SER A C 1
ATOM 881 O O . SER A 1 107 ? 4.065 -0.009 8.753 1.00 87.75 107 SER A O 1
ATOM 883 N N . TRP A 1 108 ? 1.934 -0.080 9.467 1.00 86.12 108 TRP A N 1
ATOM 884 C CA . TRP A 1 108 ? 1.350 -0.172 8.128 1.00 86.12 108 TRP A CA 1
ATOM 885 C C . TRP A 1 108 ? 1.658 1.056 7.267 1.00 86.12 108 TRP A C 1
ATOM 887 O O . TRP A 1 108 ? 2.067 0.919 6.115 1.00 86.12 108 TRP A O 1
ATOM 897 N N . PHE A 1 109 ? 1.528 2.261 7.832 1.00 87.56 109 PHE A N 1
ATOM 898 C CA . PHE A 1 109 ? 1.897 3.494 7.134 1.00 87.56 109 PHE A CA 1
ATOM 899 C C . PHE A 1 109 ? 3.381 3.529 6.757 1.00 87.56 109 PHE A C 1
ATOM 901 O O . PHE A 1 109 ? 3.713 3.943 5.648 1.00 87.56 109 PHE A O 1
ATOM 908 N N . VAL A 1 110 ? 4.266 3.063 7.641 1.00 92.69 110 VAL A N 1
ATOM 909 C CA . VAL A 1 110 ? 5.708 2.987 7.362 1.00 92.69 110 VAL A CA 1
ATOM 910 C C . VAL A 1 110 ? 5.993 2.016 6.214 1.00 92.69 110 VAL A C 1
ATOM 912 O O . VAL A 1 110 ? 6.718 2.372 5.288 1.00 92.69 110 VAL A O 1
ATOM 915 N N . ILE A 1 111 ? 5.391 0.824 6.226 1.00 90.81 111 ILE A N 1
ATOM 916 C CA . ILE A 1 111 ? 5.550 -0.160 5.144 1.00 90.81 111 ILE A CA 1
ATOM 917 C C . ILE A 1 111 ? 5.028 0.411 3.820 1.00 90.81 111 ILE A C 1
ATOM 919 O O . ILE A 1 111 ? 5.725 0.344 2.809 1.00 90.81 111 ILE A O 1
ATOM 923 N N . ALA A 1 112 ? 3.842 1.026 3.819 1.00 86.00 112 ALA A N 1
ATOM 924 C CA . ALA A 1 112 ? 3.265 1.642 2.626 1.00 86.00 112 ALA A CA 1
ATOM 925 C C . ALA A 1 112 ? 4.161 2.755 2.053 1.00 86.00 112 ALA A C 1
ATOM 927 O O . ALA A 1 112 ? 4.338 2.842 0.836 1.00 86.00 112 ALA A O 1
ATOM 928 N N . LEU A 1 113 ? 4.769 3.573 2.918 1.00 90.38 113 LEU A N 1
ATOM 929 C CA . LEU A 1 113 ? 5.715 4.614 2.518 1.00 90.38 113 LEU A CA 1
ATOM 930 C C . LEU A 1 113 ? 6.960 4.005 1.865 1.00 90.38 113 LEU A C 1
ATOM 932 O O . LEU A 1 113 ? 7.344 4.439 0.781 1.00 90.38 113 LEU A O 1
ATOM 936 N N . ILE A 1 114 ? 7.550 2.972 2.473 1.00 95.88 114 ILE A N 1
ATOM 937 C CA . ILE A 1 114 ? 8.723 2.273 1.925 1.00 95.88 114 ILE A CA 1
ATOM 938 C C . ILE A 1 114 ? 8.403 1.675 0.552 1.00 95.88 114 ILE A C 1
ATOM 940 O O . ILE A 1 114 ? 9.150 1.892 -0.401 1.00 95.88 114 ILE A O 1
ATOM 944 N N . MET A 1 115 ? 7.270 0.980 0.422 1.00 90.19 115 MET A N 1
ATOM 945 C CA . MET A 1 115 ? 6.848 0.392 -0.852 1.00 90.19 115 MET A CA 1
ATOM 946 C C . MET A 1 115 ? 6.637 1.464 -1.925 1.00 90.19 115 MET A C 1
ATOM 948 O O . MET A 1 115 ? 7.078 1.286 -3.057 1.00 90.19 115 MET A O 1
ATOM 952 N N . THR A 1 116 ? 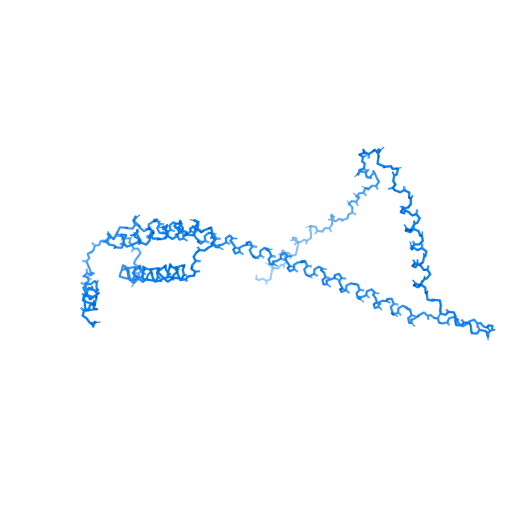6.039 2.601 -1.564 1.00 90.44 116 THR A N 1
ATOM 953 C CA . THR A 1 116 ? 5.849 3.736 -2.482 1.00 90.44 116 THR A CA 1
ATOM 954 C C . THR A 1 116 ? 7.181 4.365 -2.899 1.00 90.44 116 THR A C 1
ATOM 956 O O . THR A 1 116 ? 7.359 4.744 -4.053 1.00 90.44 116 THR A O 1
ATOM 959 N N . ALA A 1 117 ? 8.150 4.468 -1.988 1.00 94.12 117 ALA A N 1
ATOM 960 C CA . ALA A 1 117 ? 9.478 4.979 -2.314 1.00 94.12 117 ALA A CA 1
ATOM 961 C C . ALA A 1 117 ? 10.216 4.050 -3.294 1.00 94.12 117 ALA A C 1
ATOM 963 O O . ALA A 1 117 ? 10.822 4.525 -4.254 1.00 94.12 117 ALA A O 1
ATOM 964 N N . ILE A 1 118 ? 10.118 2.731 -3.093 1.00 96.12 118 ILE A N 1
ATOM 965 C CA . ILE A 1 118 ? 10.707 1.731 -3.993 1.00 96.12 118 ILE A CA 1
ATOM 966 C C . ILE A 1 118 ? 10.071 1.814 -5.382 1.00 96.12 118 ILE A C 1
ATOM 968 O O . ILE A 1 118 ? 10.793 1.841 -6.376 1.00 96.12 118 ILE A O 1
ATOM 972 N N . THR A 1 119 ? 8.741 1.893 -5.482 1.00 92.56 119 THR A N 1
ATOM 973 C CA . THR A 1 119 ? 8.070 1.991 -6.787 1.00 92.56 119 THR A CA 1
ATOM 974 C C . THR A 1 119 ? 8.429 3.279 -7.518 1.00 92.56 119 THR A C 1
ATOM 976 O O . THR A 1 119 ? 8.688 3.233 -8.718 1.00 92.56 119 THR A O 1
ATOM 979 N N . MET A 1 120 ? 8.530 4.406 -6.808 1.00 94.00 120 MET A N 1
ATOM 980 C CA . MET A 1 120 ? 8.993 5.672 -7.385 1.00 94.00 120 MET A CA 1
ATOM 981 C C . MET A 1 120 ? 10.437 5.589 -7.893 1.00 94.00 120 MET A C 1
ATOM 983 O O . MET A 1 120 ? 10.737 6.130 -8.955 1.00 94.00 120 MET A O 1
ATOM 987 N N . LEU A 1 121 ? 11.325 4.895 -7.172 1.00 94.75 121 LEU A N 1
ATOM 988 C CA . LEU A 1 121 ? 12.718 4.692 -7.582 1.00 94.75 121 LEU A CA 1
ATOM 989 C C . LEU A 1 121 ? 12.822 3.791 -8.817 1.00 94.75 121 LEU A C 1
ATOM 991 O O . LEU A 1 121 ? 13.560 4.096 -9.750 1.00 94.75 121 LEU A O 1
ATOM 995 N N . LEU A 1 122 ? 12.061 2.697 -8.854 1.00 94.81 122 LEU A N 1
ATOM 996 C CA . LEU A 1 122 ? 12.015 1.817 -10.022 1.00 94.81 122 LEU A CA 1
ATOM 997 C C . LEU A 1 122 ? 11.443 2.540 -11.243 1.00 94.81 122 LEU A C 1
ATOM 999 O O . LEU A 1 122 ? 11.961 2.390 -12.347 1.00 94.81 122 LEU A O 1
ATOM 1003 N N . PHE A 1 123 ? 10.408 3.354 -11.042 1.00 93.44 123 PHE A N 1
ATOM 1004 C CA . PHE A 1 123 ? 9.793 4.133 -12.107 1.00 93.44 123 PHE A CA 1
ATOM 1005 C C . PHE A 1 123 ? 10.744 5.197 -12.665 1.00 93.44 123 PHE A C 1
ATOM 1007 O O . PHE A 1 123 ? 10.908 5.296 -13.878 1.00 93.44 123 PHE A O 1
ATOM 1014 N N . SER A 1 124 ? 11.426 5.955 -11.801 1.00 95.12 124 SER A N 1
ATOM 1015 C CA . SER A 1 124 ? 12.408 6.951 -12.244 1.00 95.12 124 SER A CA 1
ATOM 1016 C C . SER A 1 124 ? 13.612 6.308 -12.939 1.00 95.12 124 SER A C 1
ATOM 1018 O O . SER A 1 124 ? 14.074 6.825 -13.956 1.00 95.12 124 SER A O 1
ATOM 1020 N N . GLY A 1 125 ? 14.072 5.149 -12.455 1.00 93.81 125 GLY A N 1
ATOM 1021 C CA . GLY A 1 125 ? 15.108 4.354 -13.113 1.00 93.81 125 GLY A CA 1
ATOM 1022 C C . GLY A 1 125 ? 14.684 3.866 -14.501 1.00 93.81 125 GLY A C 1
ATOM 1023 O O . GLY A 1 125 ? 15.441 4.016 -15.459 1.00 93.81 125 GLY A O 1
ATOM 1024 N N . GLY A 1 126 ? 13.457 3.350 -14.630 1.00 91.38 126 GLY A N 1
ATOM 1025 C CA . GLY A 1 126 ? 12.886 2.925 -15.911 1.00 91.38 126 GLY A CA 1
ATOM 1026 C C . GLY A 1 126 ? 12.811 4.069 -16.922 1.00 91.38 126 GLY A C 1
ATOM 1027 O O . GLY A 1 126 ? 13.332 3.944 -18.029 1.00 91.38 126 GLY A O 1
ATOM 1028 N N . LEU A 1 127 ? 12.276 5.220 -16.504 1.00 94.50 127 LEU A N 1
ATOM 1029 C CA . LEU A 1 127 ? 12.230 6.421 -17.342 1.00 94.50 127 LEU A CA 1
ATOM 1030 C C . LEU A 1 127 ? 13.626 6.883 -17.776 1.00 94.50 127 LEU A C 1
ATOM 1032 O O . LEU A 1 127 ? 13.803 7.305 -18.916 1.00 94.50 127 LEU A O 1
ATOM 1036 N N . GLY A 1 128 ? 14.630 6.787 -16.901 1.00 94.44 128 GLY A N 1
ATOM 1037 C CA . GLY A 1 128 ? 16.010 7.135 -17.241 1.00 94.44 128 GLY A CA 1
ATOM 1038 C C . GLY A 1 128 ? 16.594 6.253 -18.349 1.00 94.44 128 GLY A C 1
ATOM 1039 O O . GLY A 1 128 ? 17.260 6.758 -19.258 1.00 94.44 128 GLY A O 1
ATOM 1040 N N . ILE A 1 129 ? 16.312 4.948 -18.312 1.00 95.50 129 ILE A N 1
ATOM 1041 C CA . ILE A 1 129 ? 16.744 4.000 -19.349 1.00 95.50 129 ILE A CA 1
ATOM 1042 C C . ILE A 1 129 ? 16.032 4.303 -20.671 1.00 95.50 129 ILE A C 1
ATOM 1044 O O . ILE A 1 129 ? 16.692 4.421 -21.704 1.00 95.50 129 ILE A O 1
ATOM 1048 N N . GLU A 1 130 ? 14.712 4.490 -20.641 1.00 94.69 130 GLU A N 1
ATOM 1049 C CA . GLU A 1 130 ? 13.924 4.825 -21.833 1.00 94.69 130 GLU A CA 1
ATOM 1050 C C . GLU A 1 130 ? 14.409 6.122 -22.490 1.00 94.69 130 GLU A C 1
ATOM 1052 O O . GLU A 1 130 ? 14.621 6.167 -23.704 1.00 94.69 130 GLU A O 1
ATOM 1057 N N . LEU A 1 131 ? 14.670 7.161 -21.691 1.00 95.69 131 LEU A N 1
ATOM 1058 C CA . LEU A 1 131 ? 15.166 8.443 -22.188 1.00 95.69 131 LEU A CA 1
ATOM 1059 C C . LEU A 1 131 ? 16.569 8.312 -22.797 1.00 95.69 131 LEU A C 1
ATOM 1061 O O . LEU A 1 131 ? 16.857 8.922 -23.825 1.00 95.69 131 LEU A O 1
ATOM 1065 N N . SER A 1 132 ? 17.429 7.484 -22.199 1.00 95.69 132 SER A N 1
ATOM 1066 C CA . SER A 1 132 ? 18.779 7.216 -22.711 1.00 95.69 132 SER A CA 1
ATOM 1067 C C . SER A 1 132 ? 18.742 6.515 -24.069 1.00 95.69 132 SER A C 1
ATOM 1069 O O . SER A 1 132 ? 19.471 6.904 -24.983 1.00 95.69 132 SER A O 1
ATOM 1071 N N . ILE A 1 133 ? 17.857 5.525 -24.230 1.00 95.69 133 ILE A N 1
ATOM 1072 C CA . ILE A 1 133 ? 17.641 4.837 -25.510 1.00 95.69 133 ILE A CA 1
ATOM 1073 C C . ILE A 1 133 ? 17.105 5.825 -26.548 1.00 95.69 133 ILE A C 1
ATOM 1075 O O . ILE A 1 133 ? 17.613 5.878 -27.666 1.00 95.69 133 ILE A O 1
ATOM 1079 N N . LEU A 1 134 ? 16.130 6.656 -26.176 1.00 94.88 134 LEU A N 1
ATOM 1080 C CA . LEU A 1 134 ? 15.531 7.631 -27.084 1.00 94.88 134 LEU A CA 1
ATOM 1081 C C . LEU A 1 134 ? 16.547 8.684 -27.550 1.00 94.88 134 LEU A C 1
ATOM 1083 O O . LEU A 1 134 ? 16.590 9.012 -28.736 1.00 94.88 134 LEU A O 1
ATOM 1087 N N . LEU A 1 135 ? 17.420 9.158 -26.656 1.00 96.31 135 LEU A N 1
ATOM 1088 C CA . LEU A 1 135 ? 18.525 10.055 -27.005 1.00 96.31 135 LEU A CA 1
ATOM 1089 C C . LEU A 1 135 ? 19.555 9.380 -27.919 1.00 96.31 135 LEU A C 1
ATOM 1091 O O . LEU A 1 135 ? 20.040 10.015 -28.858 1.00 96.31 135 LEU A O 1
ATOM 1095 N N . ALA A 1 136 ? 19.874 8.104 -27.683 1.00 94.38 136 ALA A N 1
ATOM 1096 C CA . ALA A 1 136 ? 20.765 7.336 -28.550 1.00 94.38 136 ALA A CA 1
ATOM 1097 C C . ALA A 1 136 ? 20.167 7.159 -29.956 1.00 94.38 136 ALA A C 1
ATOM 1099 O O . ALA A 1 136 ? 20.853 7.398 -30.950 1.00 94.38 136 ALA A O 1
ATOM 1100 N N . CYS A 1 137 ? 18.874 6.831 -30.049 1.00 93.56 137 CYS A N 1
ATOM 1101 C CA . CYS A 1 137 ? 18.153 6.764 -31.318 1.00 93.56 137 CYS A CA 1
ATOM 1102 C C . CYS A 1 137 ? 18.129 8.122 -32.025 1.00 93.56 137 CYS A C 1
ATOM 1104 O O . CYS A 1 137 ? 18.394 8.185 -33.223 1.00 93.56 137 CYS A O 1
ATOM 1106 N N . ASN A 1 138 ? 17.863 9.215 -31.303 1.00 93.44 138 ASN A N 1
ATOM 1107 C CA . ASN A 1 138 ? 17.839 10.548 -31.900 1.00 93.44 138 ASN A CA 1
ATOM 1108 C C . ASN A 1 138 ? 19.210 10.932 -32.480 1.00 93.44 138 ASN A C 1
ATOM 1110 O O . ASN A 1 138 ? 19.291 11.358 -33.628 1.00 93.44 138 ASN A O 1
ATOM 1114 N N . ARG A 1 139 ? 20.298 10.683 -31.734 1.00 92.62 139 ARG A N 1
ATOM 1115 C CA . ARG A 1 139 ? 21.672 10.890 -32.228 1.00 92.62 139 ARG A CA 1
ATOM 1116 C C . ARG A 1 139 ? 21.982 10.051 -33.466 1.00 92.62 139 ARG A C 1
ATOM 1118 O O . ARG A 1 139 ? 22.603 10.555 -34.395 1.00 92.62 139 ARG A O 1
ATOM 1125 N N . TYR A 1 140 ? 21.541 8.794 -33.492 1.00 90.31 140 TYR A N 1
ATOM 1126 C CA . TYR A 1 140 ? 21.718 7.921 -34.653 1.00 90.31 140 TYR A CA 1
ATOM 1127 C C . TYR A 1 140 ? 21.016 8.479 -35.902 1.00 90.31 140 TYR A C 1
ATOM 1129 O O . TYR A 1 140 ? 21.605 8.510 -36.982 1.00 90.31 140 TYR A O 1
ATOM 1137 N N . PHE A 1 141 ? 19.778 8.965 -35.763 1.00 89.62 141 PHE A N 1
ATOM 1138 C CA . PHE A 1 141 ? 19.046 9.561 -36.883 1.00 89.62 141 PHE A CA 1
ATOM 1139 C C . PHE A 1 141 ? 19.635 10.899 -37.347 1.00 89.62 141 PHE A C 1
ATOM 1141 O O . PHE A 1 141 ? 19.627 11.171 -38.550 1.00 89.62 141 PHE A O 1
ATOM 1148 N N . ASP A 1 142 ? 20.166 11.715 -36.435 1.00 87.69 142 ASP A N 1
ATOM 1149 C CA . ASP A 1 142 ? 20.849 12.963 -36.790 1.00 87.69 142 ASP A CA 1
ATOM 1150 C C . ASP A 1 142 ? 22.144 12.700 -37.584 1.00 87.69 142 ASP A C 1
ATOM 1152 O O . ASP A 1 142 ? 22.371 13.357 -38.604 1.00 87.69 142 ASP A O 1
ATOM 1156 N N . ASP A 1 143 ? 22.943 11.692 -37.202 1.00 86.25 143 ASP A N 1
ATOM 1157 C CA . ASP A 1 143 ? 24.147 11.292 -37.957 1.00 86.25 143 ASP A CA 1
ATOM 1158 C C . ASP A 1 143 ? 23.795 10.820 -39.378 1.00 86.25 143 ASP A C 1
ATOM 1160 O O . ASP A 1 143 ? 24.416 11.227 -40.364 1.00 86.25 143 ASP A O 1
ATOM 1164 N N . GLN A 1 144 ? 22.729 10.023 -39.513 1.00 78.06 144 GLN A N 1
ATOM 1165 C CA . GLN A 1 144 ? 22.229 9.579 -40.818 1.00 78.06 144 GLN A CA 1
ATOM 1166 C C . GLN A 1 144 ? 21.787 10.755 -41.700 1.00 78.06 144 GLN A C 1
ATOM 1168 O O . GLN A 1 144 ? 22.109 10.797 -42.891 1.00 78.06 144 GLN A O 1
ATOM 1173 N N . ARG A 1 145 ? 21.096 11.755 -41.131 1.00 82.75 145 ARG A N 1
ATOM 1174 C CA . ARG A 1 145 ? 20.732 12.976 -41.872 1.00 82.75 145 ARG A CA 1
ATOM 1175 C C . ARG A 1 145 ? 21.966 13.736 -42.346 1.00 82.75 145 ARG A C 1
ATOM 1177 O O . ARG A 1 145 ? 21.977 14.194 -43.490 1.00 82.75 145 ARG A O 1
ATOM 1184 N N . TYR A 1 146 ? 22.992 13.854 -41.504 1.00 83.94 146 TYR A N 1
ATOM 1185 C CA . TYR A 1 146 ? 24.231 14.537 -41.868 1.00 83.94 146 TYR A CA 1
ATOM 1186 C C . TYR A 1 146 ? 24.920 13.862 -43.062 1.00 83.94 146 TYR A C 1
ATOM 1188 O O . TYR A 1 146 ? 25.228 14.538 -44.046 1.00 83.94 146 TYR A O 1
ATOM 1196 N N . ARG A 1 147 ? 25.055 12.527 -43.050 1.00 79.50 147 ARG A N 1
ATOM 1197 C CA . ARG A 1 147 ? 25.649 11.773 -44.173 1.00 79.50 147 ARG A CA 1
ATOM 1198 C C . ARG A 1 147 ? 24.889 11.962 -45.482 1.00 79.50 147 ARG A C 1
ATOM 1200 O O . ARG A 1 147 ? 25.504 12.182 -46.523 1.00 79.50 147 ARG A O 1
ATOM 1207 N N . ILE A 1 148 ? 23.555 11.923 -45.445 1.00 80.69 148 ILE A N 1
ATOM 1208 C CA . ILE A 1 148 ? 22.729 12.132 -46.646 1.00 80.69 148 ILE A CA 1
ATOM 1209 C C . ILE A 1 148 ? 22.956 13.538 -47.228 1.00 80.69 148 ILE A C 1
ATOM 1211 O O . ILE A 1 148 ? 23.055 13.698 -48.449 1.00 80.69 148 ILE A O 1
ATOM 1215 N N . HIS A 1 149 ? 23.065 14.560 -46.374 1.00 80.25 149 HIS A N 1
ATOM 1216 C CA . HIS A 1 149 ? 23.370 15.924 -46.809 1.00 80.25 149 HIS A CA 1
ATOM 1217 C C . HIS A 1 149 ? 24.782 16.061 -47.383 1.00 80.25 149 HIS A C 1
ATOM 1219 O O . HIS A 1 149 ? 24.959 16.762 -48.382 1.00 80.25 149 HIS A O 1
ATOM 1225 N N . GLU A 1 150 ? 25.765 15.376 -46.799 1.00 85.31 150 GLU A N 1
ATOM 1226 C CA . GLU A 1 150 ? 27.136 15.374 -47.302 1.00 85.31 150 GLU A CA 1
ATOM 1227 C C . GLU A 1 150 ? 27.211 14.756 -48.703 1.00 85.31 150 GLU A C 1
ATOM 1229 O O . GLU A 1 150 ? 27.747 15.389 -49.610 1.00 85.31 150 GLU A O 1
ATOM 1234 N N . ILE A 1 151 ? 26.605 13.580 -48.917 1.00 78.38 151 ILE A N 1
ATOM 1235 C CA . ILE A 1 151 ? 26.575 12.898 -50.225 1.00 78.38 151 ILE A CA 1
ATOM 1236 C C . ILE A 1 151 ? 25.929 13.792 -51.292 1.00 78.38 151 ILE A C 1
ATOM 1238 O O . ILE A 1 151 ? 26.446 13.895 -52.404 1.00 78.38 151 ILE A O 1
ATOM 1242 N N . ARG A 1 152 ? 24.829 14.481 -50.959 1.00 76.75 152 ARG A N 1
ATOM 1243 C CA . ARG A 1 152 ? 24.129 15.367 -51.903 1.00 76.75 152 ARG A CA 1
ATOM 1244 C C . ARG A 1 152 ? 24.967 16.583 -52.321 1.00 76.75 152 ARG A C 1
ATOM 1246 O O . ARG A 1 152 ? 24.812 17.050 -53.446 1.00 76.75 152 ARG A O 1
ATOM 1253 N N . ASN A 1 153 ? 25.828 17.093 -51.443 1.00 76.69 153 ASN A N 1
ATOM 1254 C CA . ASN A 1 153 ? 26.605 18.311 -51.687 1.00 76.69 153 ASN A CA 1
ATOM 1255 C C . ASN A 1 153 ? 28.020 18.051 -52.228 1.00 76.69 153 ASN A C 1
ATOM 1257 O O . ASN A 1 153 ? 28.780 19.006 -52.406 1.00 76.69 153 ASN A O 1
ATOM 1261 N N . ARG A 1 154 ? 28.399 16.796 -52.509 1.00 69.19 154 ARG A N 1
ATOM 1262 C CA . ARG A 1 154 ? 29.707 16.520 -53.117 1.00 69.19 154 ARG A CA 1
ATOM 1263 C C . ARG A 1 154 ? 29.754 17.104 -54.537 1.00 69.19 154 ARG A C 1
ATOM 1265 O O . ARG A 1 154 ? 28.868 16.810 -55.342 1.00 69.19 154 ARG A O 1
ATOM 1272 N N . PRO A 1 155 ? 30.761 17.935 -54.868 1.00 68.19 155 PRO A N 1
ATOM 1273 C CA . PRO A 1 155 ? 30.889 18.491 -56.207 1.00 68.19 155 PRO A CA 1
ATOM 1274 C C . PRO A 1 155 ? 31.091 17.354 -57.213 1.00 68.19 155 PRO A C 1
ATOM 1276 O O . PRO A 1 155 ? 31.996 16.535 -57.065 1.00 68.19 155 PRO A O 1
ATOM 1279 N N . ILE A 1 156 ? 30.239 17.302 -58.241 1.00 69.25 156 ILE A N 1
ATOM 1280 C CA . ILE A 1 156 ? 30.373 16.348 -59.346 1.00 69.25 156 ILE A CA 1
ATOM 1281 C C . ILE A 1 156 ? 31.625 16.743 -60.134 1.00 69.25 156 ILE A C 1
ATOM 1283 O O . ILE A 1 156 ? 31.591 17.676 -60.939 1.00 69.25 156 ILE A O 1
ATOM 1287 N N . ILE A 1 157 ? 32.735 16.044 -59.896 1.00 65.12 157 ILE A N 1
ATOM 1288 C CA . ILE A 1 157 ? 33.946 16.178 -60.704 1.00 65.12 157 ILE A CA 1
ATOM 1289 C C . ILE A 1 157 ? 33.637 15.543 -62.060 1.00 65.12 157 ILE A C 1
ATOM 1291 O O . ILE A 1 157 ? 33.675 14.326 -62.224 1.00 65.12 157 ILE A O 1
ATOM 1295 N N . ARG A 1 158 ? 33.266 16.369 -63.041 1.00 54.62 158 ARG A N 1
ATOM 1296 C CA . ARG A 1 158 ? 33.202 15.935 -64.438 1.00 54.62 158 ARG A CA 1
ATOM 1297 C C . ARG A 1 158 ? 34.633 15.857 -64.952 1.00 54.62 158 ARG A C 1
ATOM 1299 O O . ARG A 1 158 ? 35.257 16.894 -65.163 1.00 54.62 158 ARG A O 1
ATOM 1306 N N . ASN A 1 159 ? 35.147 14.643 -65.139 1.00 58.62 159 ASN A N 1
ATOM 1307 C CA . ASN A 1 159 ? 36.379 14.452 -65.896 1.00 58.62 159 ASN A CA 1
ATOM 1308 C C . ASN A 1 159 ? 36.199 15.046 -67.300 1.00 58.62 159 ASN A C 1
ATOM 1310 O O . ASN A 1 159 ? 35.185 14.820 -67.964 1.00 58.62 159 ASN A O 1
ATOM 1314 N N . VAL A 1 160 ? 37.179 15.845 -67.718 1.00 61.34 160 VAL A N 1
ATOM 1315 C CA . VAL A 1 160 ? 37.158 16.654 -68.949 1.00 61.34 160 VAL A CA 1
ATOM 1316 C C . VAL A 1 160 ? 37.306 15.790 -70.215 1.00 61.34 160 VAL A C 1
ATOM 1318 O O . VAL A 1 160 ? 37.069 16.272 -71.318 1.00 61.34 160 VAL A O 1
ATOM 1321 N N . ASP A 1 161 ? 37.559 14.488 -70.069 1.00 57.72 161 ASP A N 1
ATOM 1322 C CA . ASP A 1 161 ? 37.848 13.580 -71.187 1.00 57.72 161 ASP A CA 1
ATOM 1323 C C . ASP A 1 161 ? 36.612 12.908 -71.815 1.00 57.72 161 ASP A C 1
ATOM 1325 O O . ASP A 1 161 ? 36.736 11.995 -72.627 1.00 57.72 161 ASP A O 1
ATOM 1329 N N . GLY A 1 162 ? 35.394 13.353 -71.491 1.00 56.59 162 GLY A N 1
ATOM 1330 C CA . GLY A 1 162 ? 34.195 12.955 -72.243 1.00 56.59 162 GLY A CA 1
ATOM 1331 C C . GLY A 1 162 ? 33.798 11.474 -72.138 1.00 56.59 162 GLY A C 1
ATOM 1332 O O . GLY A 1 162 ? 32.914 11.040 -72.874 1.00 56.59 162 GLY A O 1
ATOM 1333 N N . GLN A 1 163 ? 34.378 10.705 -71.214 1.00 53.31 163 GLN A N 1
ATOM 1334 C CA . GLN A 1 163 ? 33.874 9.381 -70.850 1.00 53.31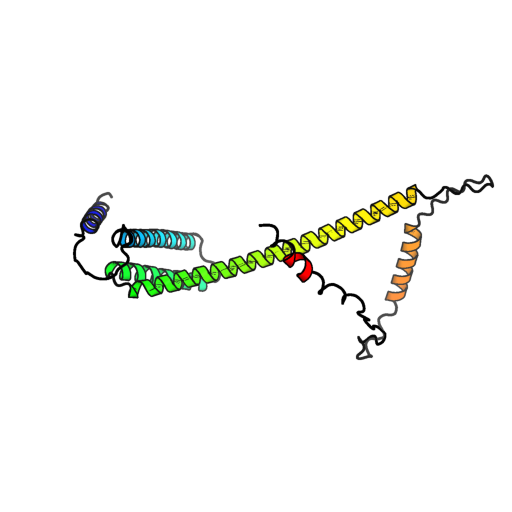 163 GLN A CA 1
ATOM 1335 C C . GLN A 1 163 ? 33.136 9.446 -69.513 1.00 53.31 163 GLN A C 1
ATOM 1337 O O . GLN A 1 163 ? 33.724 9.617 -68.448 1.00 53.31 163 GLN A O 1
ATOM 1342 N N . VAL A 1 164 ? 31.807 9.346 -69.586 1.00 52.19 164 VAL A N 1
ATOM 1343 C CA . VAL A 1 164 ? 30.929 9.229 -68.420 1.00 52.19 164 VAL A CA 1
ATOM 1344 C C . VAL A 1 164 ? 30.983 7.781 -67.939 1.00 52.19 164 VAL A C 1
ATOM 1346 O O . VAL A 1 164 ? 30.181 6.948 -68.356 1.00 52.19 164 VAL A O 1
ATOM 1349 N N . GLU A 1 165 ? 31.943 7.464 -67.076 1.00 51.41 165 GLU A N 1
ATOM 1350 C CA . GLU A 1 165 ? 31.950 6.196 -66.350 1.00 51.41 165 GLU A CA 1
ATOM 1351 C C . GLU A 1 165 ? 31.097 6.365 -65.083 1.00 51.41 165 GLU A C 1
ATOM 1353 O O . GLU A 1 165 ? 31.536 6.898 -64.067 1.00 51.41 165 GLU A O 1
ATOM 1358 N N . HIS A 1 166 ? 29.823 5.967 -65.154 1.00 50.19 166 HIS A N 1
ATOM 1359 C CA . HIS A 1 166 ? 28.971 5.814 -63.974 1.00 50.19 166 HIS A CA 1
ATOM 1360 C C . HIS A 1 166 ? 29.413 4.567 -63.194 1.00 50.19 166 HIS A C 1
ATOM 1362 O O . HIS A 1 166 ? 28.757 3.528 -63.226 1.00 50.19 166 HIS A O 1
ATOM 1368 N N . THR A 1 167 ? 30.525 4.654 -62.473 1.00 49.97 167 THR A N 1
ATOM 1369 C CA . THR A 1 167 ? 30.855 3.685 -61.428 1.00 49.97 167 THR A CA 1
ATOM 1370 C C . THR A 1 167 ? 30.091 4.068 -60.165 1.00 49.97 167 THR A C 1
ATOM 1372 O O . THR A 1 167 ? 30.593 4.725 -59.257 1.00 49.97 167 THR A O 1
ATOM 1375 N N . VAL A 1 168 ? 28.822 3.653 -60.110 1.00 54.44 168 VAL A N 1
ATOM 1376 C CA . VAL A 1 168 ? 28.120 3.466 -58.835 1.00 54.44 168 VAL A CA 1
ATOM 1377 C C . VAL A 1 168 ? 28.810 2.287 -58.152 1.00 54.44 168 VAL A C 1
ATOM 1379 O O . VAL A 1 168 ? 28.418 1.135 -58.312 1.00 54.44 168 VAL A O 1
ATOM 1382 N N . VAL A 1 169 ? 29.927 2.559 -57.481 1.00 53.38 169 VAL A N 1
ATOM 1383 C CA . VAL A 1 169 ? 30.531 1.589 -56.574 1.00 53.38 169 VAL A CA 1
ATOM 1384 C C . VAL A 1 169 ? 29.673 1.620 -55.318 1.00 53.38 169 VAL A C 1
ATOM 1386 O O . VAL A 1 169 ? 29.776 2.547 -54.518 1.00 53.38 169 VAL A O 1
ATOM 1389 N N . ASP A 1 170 ? 28.797 0.625 -55.186 1.00 51.31 170 ASP A N 1
ATOM 1390 C CA . ASP A 1 170 ? 28.119 0.278 -53.935 1.00 51.31 170 ASP A CA 1
ATOM 1391 C C . ASP A 1 170 ? 29.188 -0.054 -52.884 1.00 51.31 170 ASP A C 1
ATOM 1393 O O . ASP A 1 170 ? 29.631 -1.197 -52.727 1.00 51.31 170 ASP A O 1
ATOM 1397 N N . MET A 1 171 ? 29.658 0.989 -52.201 1.00 49.97 171 MET A N 1
ATOM 1398 C CA . MET A 1 171 ? 30.764 0.940 -51.244 1.00 49.97 171 MET A CA 1
ATOM 1399 C C . MET A 1 171 ? 30.436 0.020 -50.051 1.00 49.97 171 MET A C 1
ATOM 1401 O O . MET A 1 171 ? 31.332 -0.618 -49.501 1.00 49.97 171 MET A O 1
ATOM 1405 N N . ASP A 1 172 ? 29.146 -0.175 -49.761 1.00 55.28 172 ASP A N 1
ATOM 1406 C CA . ASP A 1 172 ? 28.651 -1.024 -48.672 1.00 55.28 172 ASP A CA 1
ATOM 1407 C C . ASP A 1 172 ? 28.848 -2.530 -48.924 1.00 55.28 172 ASP A C 1
ATOM 1409 O O . ASP A 1 172 ? 28.917 -3.315 -47.979 1.00 55.28 172 ASP A O 1
ATOM 1413 N N . THR A 1 173 ? 28.989 -2.974 -50.180 1.00 55.62 173 THR A N 1
ATOM 1414 C CA . THR A 1 173 ? 29.154 -4.414 -50.480 1.00 55.62 173 THR A CA 1
ATOM 1415 C C . THR A 1 173 ? 30.606 -4.888 -50.451 1.00 55.62 173 THR A C 1
ATOM 1417 O O . THR A 1 173 ? 30.862 -6.064 -50.174 1.00 55.62 173 THR A O 1
ATOM 1420 N N . VAL A 1 174 ? 31.570 -3.996 -50.699 1.00 57.59 174 VAL A N 1
ATOM 1421 C CA . VAL A 1 174 ? 33.002 -4.343 -50.730 1.00 57.59 174 VAL A CA 1
ATOM 1422 C C . VAL A 1 174 ? 33.587 -4.377 -49.318 1.00 57.59 174 VAL A C 1
ATOM 1424 O O . VAL A 1 174 ? 34.347 -5.287 -48.986 1.00 57.59 174 VAL A O 1
ATOM 1427 N N . GLU A 1 175 ? 33.184 -3.444 -48.455 1.00 58.09 175 GLU A N 1
ATOM 1428 C CA . GLU A 1 175 ? 33.677 -3.391 -47.077 1.00 58.09 175 GLU A CA 1
ATOM 1429 C C . GLU A 1 175 ? 33.124 -4.556 -46.238 1.00 58.09 175 GLU A C 1
ATOM 1431 O O . GLU A 1 175 ? 33.872 -5.215 -45.514 1.00 58.09 175 GLU A O 1
ATOM 1436 N N . PHE A 1 176 ? 31.851 -4.927 -46.436 1.00 62.31 176 PHE A N 1
ATOM 1437 C CA . PHE A 1 176 ? 31.236 -6.052 -45.722 1.00 62.31 176 PHE A CA 1
ATOM 1438 C C . PHE A 1 176 ? 31.872 -7.402 -46.079 1.00 62.31 176 PHE A C 1
ATOM 1440 O O . PHE A 1 176 ? 32.022 -8.264 -45.213 1.00 62.31 176 PHE A O 1
ATOM 1447 N N . LYS A 1 177 ? 32.296 -7.593 -47.337 1.00 65.50 177 LYS A N 1
ATOM 1448 C CA . LYS A 1 177 ? 32.978 -8.823 -47.769 1.00 65.50 177 LYS A CA 1
ATOM 1449 C C . LYS A 1 177 ? 34.347 -8.970 -47.108 1.00 65.50 177 LYS A C 1
ATOM 1451 O O . LYS A 1 177 ? 34.646 -10.044 -46.596 1.00 65.50 177 LYS A O 1
ATOM 1456 N N . ASN A 1 178 ? 35.124 -7.890 -47.044 1.00 67.00 178 ASN A N 1
ATOM 1457 C CA . ASN A 1 178 ? 36.452 -7.903 -46.428 1.00 67.00 178 ASN A CA 1
ATOM 1458 C C . ASN A 1 178 ? 36.382 -8.080 -44.900 1.00 67.00 178 ASN A C 1
ATOM 1460 O O . ASN A 1 178 ? 37.198 -8.804 -44.328 1.00 67.00 178 ASN A O 1
ATOM 1464 N N . VAL A 1 179 ? 35.378 -7.489 -44.239 1.00 72.31 179 VAL A N 1
ATOM 1465 C CA . VAL A 1 179 ? 35.142 -7.679 -42.796 1.00 72.31 179 VAL A CA 1
ATOM 1466 C C . VAL A 1 179 ? 34.680 -9.110 -42.492 1.00 72.31 179 VAL A C 1
ATOM 1468 O O . VAL A 1 179 ? 35.161 -9.722 -41.537 1.00 72.31 179 VAL A O 1
ATOM 1471 N N . LEU A 1 180 ? 33.808 -9.691 -43.325 1.00 71.56 180 LEU A N 1
ATOM 1472 C CA . LEU A 1 180 ? 33.362 -11.080 -43.169 1.00 71.56 180 LEU A CA 1
ATOM 1473 C C . LEU A 1 180 ? 34.512 -12.080 -43.394 1.00 71.56 180 LEU A C 1
ATOM 1475 O O . LEU A 1 180 ? 34.594 -13.096 -42.704 1.00 71.56 180 LEU A O 1
ATOM 1479 N N . GLU A 1 181 ? 35.423 -11.788 -44.325 1.00 69.06 181 GLU A N 1
ATOM 1480 C CA . GLU A 1 181 ? 36.591 -12.627 -44.613 1.00 69.06 181 GLU A CA 1
ATOM 1481 C C . GLU A 1 181 ? 37.659 -12.535 -43.505 1.00 69.06 181 GLU A C 1
ATOM 1483 O O . GLU A 1 181 ? 38.238 -13.554 -43.117 1.00 69.06 181 GLU A O 1
ATOM 1488 N N . GLN A 1 182 ? 37.845 -11.360 -42.887 1.00 69.25 182 GLN A N 1
ATOM 1489 C CA . GLN A 1 182 ? 38.681 -11.212 -41.687 1.00 69.25 182 GLN A CA 1
ATOM 1490 C C . GLN A 1 182 ? 38.085 -11.903 -40.452 1.00 69.25 182 GLN A C 1
ATOM 1492 O O . GLN A 1 182 ? 38.819 -12.574 -39.722 1.00 69.25 182 GLN A O 1
ATOM 1497 N N . ALA A 1 183 ? 36.768 -11.817 -40.236 1.00 69.06 183 ALA A N 1
ATOM 1498 C CA . ALA A 1 183 ? 36.100 -12.498 -39.124 1.00 69.06 183 ALA A CA 1
ATOM 1499 C C . ALA A 1 183 ? 36.215 -14.029 -39.234 1.00 69.06 183 ALA A C 1
ATOM 1501 O O . ALA A 1 183 ? 36.433 -14.712 -38.230 1.00 69.06 183 ALA A O 1
ATOM 1502 N N . LYS A 1 184 ? 36.143 -14.566 -40.461 1.00 66.94 184 LYS A N 1
ATOM 1503 C CA . LYS A 1 184 ? 36.285 -16.003 -40.738 1.00 66.94 184 LYS A CA 1
ATOM 1504 C C . LYS A 1 184 ? 37.718 -16.509 -40.530 1.00 66.94 184 LYS A C 1
ATOM 1506 O O . LYS A 1 184 ? 37.905 -17.630 -40.066 1.00 66.94 184 LYS A O 1
ATOM 1511 N N . ASN A 1 185 ? 38.723 -15.675 -40.799 1.00 63.75 185 ASN A N 1
ATOM 1512 C CA . ASN A 1 185 ? 40.129 -16.012 -40.548 1.00 63.75 185 ASN A CA 1
ATOM 1513 C C . ASN A 1 185 ? 40.523 -15.905 -39.062 1.00 63.75 185 ASN A C 1
ATOM 1515 O O . ASN A 1 185 ? 41.459 -16.576 -38.633 1.00 63.75 185 ASN A O 1
ATOM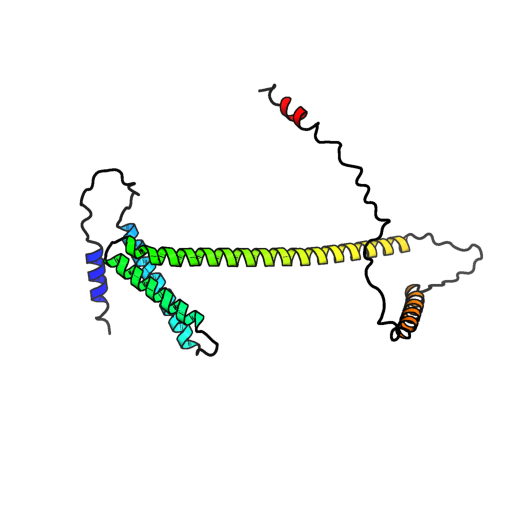 1519 N N . GLN A 1 186 ? 39.801 -15.123 -38.252 1.00 58.41 186 GLN A N 1
ATOM 1520 C CA . GLN A 1 186 ? 40.037 -15.045 -36.805 1.00 58.41 186 GLN A CA 1
ATOM 1521 C C . GLN A 1 186 ? 39.367 -16.172 -36.008 1.00 58.41 186 GLN A C 1
ATOM 1523 O O . GLN A 1 186 ? 39.881 -16.549 -34.959 1.00 58.41 186 GLN A O 1
ATOM 1528 N N . THR A 1 187 ? 38.281 -16.776 -36.502 1.00 55.56 187 THR A N 1
ATOM 1529 C CA . THR A 1 187 ? 37.620 -17.902 -35.806 1.00 55.56 187 THR A CA 1
ATOM 1530 C C . THR A 1 187 ? 38.374 -19.232 -35.931 1.00 55.56 187 THR A C 1
ATOM 1532 O O . THR A 1 187 ? 38.096 -20.152 -35.171 1.00 55.56 187 THR A O 1
ATOM 1535 N N . GLY A 1 188 ? 39.351 -19.340 -36.839 1.00 52.28 188 GLY A N 1
ATOM 1536 C CA . GLY A 1 188 ? 40.152 -20.555 -37.041 1.00 52.28 188 GLY A CA 1
ATOM 1537 C C . GLY A 1 188 ? 41.364 -20.724 -36.113 1.00 52.28 188 GLY A C 1
ATOM 1538 O O . GLY A 1 188 ? 41.971 -21.788 -36.130 1.00 52.28 188 GLY A O 1
ATOM 1539 N N . ASN A 1 189 ? 41.725 -19.713 -35.310 1.00 52.28 189 ASN A N 1
ATOM 1540 C CA . ASN A 1 189 ? 42.950 -19.720 -34.487 1.00 52.28 189 ASN A CA 1
ATOM 1541 C C . ASN A 1 189 ? 42.705 -19.589 -32.967 1.00 52.28 189 ASN A C 1
ATOM 1543 O O . ASN A 1 189 ? 43.652 -19.372 -32.213 1.00 52.28 189 ASN A O 1
ATOM 1547 N N . VAL A 1 190 ? 41.463 -19.737 -32.489 1.00 52.72 190 VAL A N 1
ATOM 1548 C CA . VAL A 1 190 ? 41.103 -19.571 -31.061 1.00 52.72 190 VAL A CA 1
ATOM 1549 C C . VAL A 1 190 ? 40.769 -20.915 -30.399 1.00 52.72 190 VAL A C 1
ATOM 1551 O O . VAL A 1 190 ? 39.772 -21.046 -29.702 1.00 52.72 190 VAL A O 1
ATOM 1554 N N . GLU A 1 191 ? 41.611 -21.933 -30.594 1.00 52.97 191 GLU A N 1
ATOM 1555 C CA . GLU A 1 191 ? 41.602 -23.140 -29.740 1.00 52.97 191 GLU A CA 1
ATOM 1556 C C . GLU A 1 191 ? 42.943 -23.419 -29.040 1.00 52.97 191 GLU A C 1
ATOM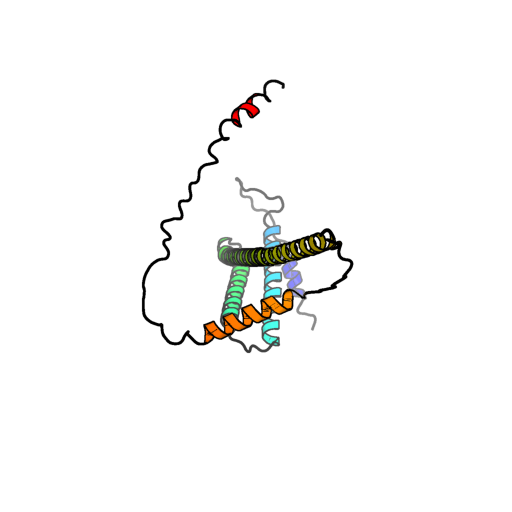 1558 O O . GLU A 1 191 ? 43.059 -24.375 -28.278 1.00 52.97 191 GLU A O 1
ATOM 1563 N N . THR A 1 192 ? 43.944 -22.542 -29.171 1.00 53.16 192 THR A N 1
ATOM 1564 C CA . THR A 1 192 ? 45.258 -22.779 -28.547 1.00 53.16 192 THR A CA 1
ATOM 1565 C C . THR A 1 192 ? 45.854 -21.510 -27.948 1.00 53.16 192 THR A C 1
ATOM 1567 O O . THR A 1 192 ? 46.867 -21.017 -28.424 1.00 53.16 192 THR A O 1
ATOM 1570 N N . ASN A 1 193 ? 45.214 -20.946 -26.916 1.00 47.78 193 ASN A N 1
ATOM 1571 C CA . ASN A 1 193 ? 45.897 -20.146 -25.880 1.00 47.78 193 ASN A CA 1
ATOM 1572 C C . ASN A 1 193 ? 44.960 -19.775 -24.710 1.00 47.78 193 ASN A C 1
ATOM 1574 O O . ASN A 1 193 ? 44.857 -18.623 -24.298 1.00 47.78 193 ASN A O 1
ATOM 1578 N N . GLN A 1 194 ? 44.293 -20.768 -24.119 1.00 48.12 194 GLN A N 1
ATOM 1579 C CA . GLN A 1 194 ? 43.976 -20.699 -22.691 1.00 48.12 194 GLN A CA 1
ATOM 1580 C C . GLN A 1 194 ? 45.207 -21.211 -21.947 1.00 48.12 194 GLN A C 1
ATOM 1582 O O . GLN A 1 194 ? 45.398 -22.419 -21.892 1.00 48.12 194 GLN A O 1
ATOM 1587 N N . ASN A 1 195 ? 46.073 -20.298 -21.493 1.00 52.44 195 ASN A N 1
ATOM 1588 C CA . ASN A 1 195 ? 46.966 -20.421 -20.325 1.00 52.44 195 ASN A CA 1
ATOM 1589 C C . ASN A 1 195 ? 48.159 -19.461 -20.463 1.00 52.44 195 ASN A C 1
ATOM 1591 O O . ASN A 1 195 ? 49.254 -19.902 -20.796 1.00 52.44 195 ASN A O 1
ATOM 1595 N N . ASN A 1 196 ? 47.973 -18.160 -20.203 1.00 48.47 196 ASN A N 1
ATOM 1596 C CA . ASN A 1 196 ? 48.943 -17.360 -19.438 1.00 48.47 196 ASN A CA 1
ATOM 1597 C C . ASN A 1 196 ? 48.562 -15.878 -19.302 1.00 48.47 196 ASN A C 1
ATOM 1599 O O . ASN A 1 196 ? 48.051 -15.261 -20.230 1.00 48.47 196 ASN A O 1
ATOM 1603 N N . SER A 1 197 ? 48.989 -15.320 -18.166 1.00 43.19 197 SER A N 1
ATOM 1604 C CA . SER A 1 197 ? 48.998 -13.915 -17.721 1.00 43.19 197 SER A CA 1
ATOM 1605 C C . SER A 1 197 ? 47.660 -13.378 -17.192 1.00 43.19 197 SER A C 1
ATOM 1607 O O . SER A 1 197 ? 46.681 -13.284 -17.916 1.00 43.19 197 SER A O 1
ATOM 1609 N N . ASN A 1 198 ? 47.478 -13.202 -15.878 1.00 47.97 198 ASN A N 1
ATOM 1610 C CA . ASN A 1 198 ? 48.172 -12.325 -14.915 1.00 47.97 198 ASN A CA 1
ATOM 1611 C C . ASN A 1 198 ? 48.171 -10.841 -15.310 1.00 47.97 198 ASN A C 1
ATOM 1613 O O . ASN A 1 198 ? 48.874 -10.440 -16.226 1.00 47.97 198 ASN A O 1
ATOM 1617 N N . ASN A 1 199 ? 47.442 -10.069 -14.494 1.00 54.94 199 ASN A N 1
ATOM 1618 C CA . ASN A 1 199 ? 47.726 -8.714 -14.014 1.00 54.94 199 ASN A CA 1
ATOM 1619 C C . ASN A 1 199 ? 48.181 -7.672 -15.049 1.00 54.94 199 ASN A C 1
ATOM 1621 O O . ASN A 1 199 ? 49.349 -7.635 -15.422 1.00 54.94 199 ASN A O 1
ATOM 1625 N N . GLY A 1 200 ? 47.309 -6.712 -15.378 1.00 48.91 200 GLY A N 1
ATOM 1626 C CA . GLY A 1 200 ? 47.758 -5.516 -16.094 1.00 48.91 200 GLY A CA 1
ATOM 1627 C C . GLY A 1 200 ? 46.660 -4.622 -16.655 1.00 48.91 200 GLY A C 1
ATOM 1628 O O . GLY A 1 200 ? 46.665 -4.350 -17.845 1.00 48.91 200 GLY A O 1
ATOM 1629 N N . PHE A 1 201 ? 45.734 -4.139 -15.821 1.00 48.72 201 PHE A N 1
ATOM 1630 C CA . PHE A 1 201 ? 44.802 -3.059 -16.201 1.00 48.72 201 PHE A CA 1
ATOM 1631 C C . PHE A 1 201 ? 45.252 -1.697 -15.643 1.00 48.72 201 PHE A C 1
ATOM 1633 O O . PHE A 1 201 ? 44.446 -0.870 -15.233 1.00 48.72 201 PHE A O 1
ATOM 1640 N N . ALA A 1 202 ? 46.566 -1.471 -15.601 1.00 51.41 202 ALA A N 1
ATOM 1641 C CA . ALA A 1 202 ? 47.154 -0.163 -15.349 1.00 51.41 202 ALA A CA 1
ATOM 1642 C C . ALA A 1 202 ? 47.925 0.236 -16.607 1.00 51.41 202 ALA A C 1
ATOM 1644 O O . ALA A 1 202 ? 49.002 -0.289 -16.875 1.00 51.41 202 ALA A O 1
ATOM 1645 N N . ASN A 1 203 ? 47.339 1.127 -17.403 1.00 53.22 203 ASN A N 1
ATOM 1646 C CA . ASN A 1 203 ? 48.043 1.815 -18.476 1.00 53.22 203 ASN A CA 1
ATOM 1647 C C . ASN A 1 203 ? 48.879 2.941 -17.831 1.00 53.22 203 ASN A C 1
ATOM 1649 O O . ASN A 1 203 ? 48.282 3.895 -17.330 1.00 53.22 203 ASN A O 1
ATOM 1653 N N . PRO A 1 204 ? 50.224 2.868 -17.809 1.00 59.56 204 PRO A N 1
ATOM 1654 C CA . PRO A 1 204 ? 51.062 3.886 -17.172 1.00 59.56 204 PRO A CA 1
ATOM 1655 C C . PRO A 1 204 ? 51.105 5.226 -17.928 1.00 59.56 204 PRO A C 1
ATOM 1657 O O . PRO A 1 204 ? 51.722 6.164 -17.439 1.00 59.56 204 PRO A O 1
ATOM 1660 N N . ASN A 1 205 ? 50.439 5.346 -19.083 1.00 50.31 205 ASN A N 1
ATOM 1661 C CA . ASN A 1 205 ? 50.445 6.565 -19.900 1.00 50.31 205 ASN A CA 1
ATOM 1662 C C . ASN A 1 205 ? 49.142 7.378 -19.847 1.00 50.31 205 ASN A C 1
ATOM 1664 O O . ASN A 1 205 ? 48.956 8.275 -20.665 1.00 50.31 205 ASN A O 1
ATOM 1668 N N . PHE A 1 206 ? 48.238 7.100 -18.904 1.00 51.91 206 PHE A N 1
ATOM 1669 C CA . PHE A 1 206 ? 47.061 7.945 -18.691 1.00 51.91 206 PHE A CA 1
ATOM 1670 C C . PHE A 1 206 ? 47.319 8.927 -17.540 1.00 51.91 206 PHE A C 1
ATOM 1672 O O . PHE A 1 206 ? 46.909 8.701 -16.405 1.00 51.91 206 PHE A O 1
ATOM 1679 N N . SER A 1 207 ? 48.045 10.012 -17.823 1.00 53.69 207 SER A N 1
ATOM 1680 C CA . SER A 1 207 ? 48.092 11.169 -16.926 1.00 53.69 207 SER A CA 1
ATOM 1681 C C . SER A 1 207 ? 46.880 12.054 -17.214 1.00 53.69 207 SER A C 1
ATOM 1683 O O . SER A 1 207 ? 46.872 12.794 -18.198 1.00 53.69 207 SER A O 1
ATOM 1685 N N . LEU A 1 208 ? 45.856 11.974 -16.365 1.00 52.28 208 LEU A N 1
ATOM 1686 C CA . LEU A 1 208 ? 44.856 13.034 -16.255 1.00 52.28 208 LEU A CA 1
ATOM 1687 C C . LEU A 1 208 ? 45.557 14.249 -15.643 1.00 52.28 208 LEU A C 1
ATOM 1689 O O . LEU A 1 208 ? 45.751 14.333 -14.433 1.00 52.28 208 LEU A O 1
ATOM 1693 N N . VAL A 1 209 ? 46.034 15.139 -16.509 1.00 48.00 209 VAL A N 1
ATOM 1694 C CA . VAL A 1 209 ? 46.385 16.501 -16.121 1.00 48.00 209 VAL A CA 1
ATOM 1695 C C . VAL A 1 209 ? 45.068 17.266 -16.087 1.00 48.00 209 VAL A C 1
ATOM 1697 O O . VAL A 1 209 ? 44.612 17.779 -17.104 1.00 48.00 209 VAL A O 1
ATOM 1700 N N . ASP A 1 210 ? 44.438 17.272 -14.915 1.00 54.69 210 ASP A N 1
ATOM 1701 C CA . ASP A 1 210 ? 43.381 18.218 -14.575 1.00 54.69 210 ASP A CA 1
ATOM 1702 C C . ASP A 1 210 ? 44.050 19.579 -14.359 1.00 54.69 210 ASP A C 1
ATOM 1704 O O . ASP A 1 210 ? 44.581 19.884 -13.289 1.00 54.69 210 ASP A O 1
ATOM 1708 N N . SER A 1 211 ? 44.094 20.388 -15.410 1.00 58.78 211 SER A N 1
ATOM 1709 C CA . SER A 1 211 ? 44.474 21.790 -15.312 1.00 58.78 211 SER A CA 1
ATOM 1710 C C . SER A 1 211 ? 43.498 22.608 -16.130 1.00 58.78 211 SER A C 1
ATOM 1712 O O . SER A 1 211 ? 43.732 22.806 -17.315 1.00 58.78 211 SER A O 1
ATOM 1714 N N . GLU A 1 212 ? 42.403 23.013 -15.498 1.00 56.97 212 GLU A N 1
ATOM 1715 C CA . GLU A 1 212 ? 41.589 24.197 -15.799 1.00 56.97 212 GLU A CA 1
ATOM 1716 C C . GLU A 1 212 ? 40.292 24.041 -15.006 1.00 56.97 212 GLU A C 1
ATOM 1718 O O . GLU A 1 212 ? 39.487 23.199 -15.363 1.00 56.97 212 GLU A O 1
ATOM 1723 N N . ASP A 1 213 ? 40.176 24.746 -13.870 1.00 56.41 213 ASP A N 1
ATOM 1724 C CA . ASP A 1 213 ? 38.909 25.263 -13.299 1.00 56.41 213 ASP A CA 1
ATOM 1725 C C . ASP A 1 213 ? 39.119 25.977 -11.934 1.00 56.41 213 ASP A C 1
ATOM 1727 O O . ASP A 1 213 ? 38.232 26.027 -11.087 1.00 56.41 213 ASP A O 1
ATOM 1731 N N . GLU A 1 214 ? 40.287 26.598 -11.698 1.00 54.00 214 GLU A N 1
ATOM 1732 C CA . GLU A 1 214 ? 40.576 27.355 -10.459 1.00 54.00 214 GLU A CA 1
ATOM 1733 C C . GLU A 1 214 ? 40.455 28.887 -10.620 1.00 54.00 214 GLU A C 1
ATOM 1735 O O . GLU A 1 214 ? 41.103 29.669 -9.923 1.00 54.00 214 GLU A O 1
ATOM 1740 N N . VAL A 1 215 ? 39.615 29.361 -11.546 1.00 58.22 215 VAL A N 1
ATOM 1741 C CA . VAL A 1 215 ? 39.408 30.801 -11.774 1.00 58.22 215 VAL A CA 1
ATOM 1742 C C . VAL A 1 215 ? 37.919 31.105 -11.890 1.00 58.22 215 VAL A C 1
ATOM 1744 O O . VAL A 1 215 ? 37.442 31.276 -12.999 1.00 58.22 215 VAL A O 1
ATOM 1747 N N . ASP A 1 216 ? 37.185 31.176 -10.767 1.00 56.22 216 ASP A N 1
ATOM 1748 C CA . ASP A 1 216 ? 36.036 32.109 -10.650 1.00 56.22 216 ASP A CA 1
ATOM 1749 C C . ASP A 1 216 ? 35.332 32.229 -9.273 1.00 56.22 216 ASP A C 1
ATOM 1751 O O . ASP A 1 216 ? 34.287 32.877 -9.169 1.00 56.22 216 ASP A O 1
ATOM 1755 N N . GLU A 1 217 ? 35.880 31.728 -8.159 1.00 54.97 217 GLU A N 1
ATOM 1756 C CA . GLU A 1 217 ? 35.175 31.855 -6.862 1.00 54.97 217 GLU A CA 1
ATOM 1757 C C . GLU A 1 217 ? 35.257 33.247 -6.195 1.00 54.97 217 GLU A C 1
ATOM 1759 O O . GLU A 1 217 ? 34.421 33.595 -5.359 1.00 54.97 217 GLU A O 1
ATOM 1764 N N . ASN A 1 218 ? 36.179 34.127 -6.600 1.00 57.00 218 ASN A N 1
ATOM 1765 C CA . ASN A 1 218 ? 36.402 35.399 -5.892 1.00 57.00 218 ASN A CA 1
ATOM 1766 C C . ASN A 1 218 ? 35.537 36.592 -6.350 1.00 57.00 218 ASN A C 1
ATOM 1768 O O . ASN A 1 218 ? 35.644 37.680 -5.773 1.00 57.00 218 ASN A O 1
ATOM 1772 N N . ASN A 1 219 ? 34.657 36.437 -7.349 1.00 55.28 219 ASN A N 1
ATOM 1773 C CA . ASN A 1 219 ? 33.900 37.570 -7.910 1.00 55.28 219 ASN A CA 1
ATOM 1774 C C . ASN A 1 219 ? 32.422 37.662 -7.485 1.00 55.28 219 ASN A C 1
ATOM 1776 O O . ASN A 1 219 ? 31.786 38.702 -7.689 1.00 55.28 219 ASN A O 1
ATOM 1780 N N . TRP A 1 220 ? 31.868 36.643 -6.822 1.00 55.16 220 TRP A N 1
ATOM 1781 C CA . TRP A 1 220 ? 30.451 36.641 -6.432 1.00 55.16 220 TRP A CA 1
ATOM 1782 C C . TRP A 1 220 ? 30.131 37.579 -5.256 1.00 55.16 220 TRP A C 1
ATOM 1784 O O . TRP A 1 220 ? 29.100 38.258 -5.258 1.00 55.16 220 TRP A O 1
ATOM 1794 N N . HIS A 1 221 ? 31.045 37.743 -4.296 1.00 56.72 221 HIS A N 1
ATOM 1795 C CA . HIS A 1 221 ? 30.795 38.592 -3.122 1.00 56.72 221 HIS A CA 1
ATOM 1796 C C . HIS A 1 221 ? 30.801 40.106 -3.406 1.00 56.72 221 HIS A C 1
ATOM 1798 O O . HIS A 1 221 ? 30.256 40.879 -2.614 1.00 56.72 221 HIS A O 1
ATOM 1804 N N . LYS A 1 222 ? 31.344 40.564 -4.545 1.00 55.09 222 LYS A N 1
ATOM 1805 C CA . LYS A 1 222 ? 31.329 41.996 -4.907 1.00 55.09 222 LYS A CA 1
ATOM 1806 C C . LYS A 1 222 ? 30.003 42.467 -5.510 1.00 55.09 222 LYS A C 1
ATOM 1808 O O . LYS A 1 222 ? 29.689 43.651 -5.391 1.00 55.09 222 LYS A O 1
ATOM 1813 N N . LYS A 1 223 ? 29.188 41.579 -6.096 1.00 53.97 223 LYS A N 1
ATOM 1814 C CA . LYS A 1 223 ? 27.885 41.964 -6.677 1.00 53.97 223 LYS A CA 1
ATOM 1815 C C . LYS A 1 223 ? 26.781 42.153 -5.630 1.00 53.97 223 LYS A C 1
ATOM 1817 O O . LYS A 1 223 ? 25.933 43.018 -5.817 1.00 53.97 223 LYS A O 1
ATOM 1822 N N . ALA A 1 224 ? 26.832 41.447 -4.500 1.00 55.25 224 ALA A N 1
ATOM 1823 C CA . ALA A 1 224 ? 25.799 41.541 -3.460 1.00 55.25 224 ALA A CA 1
ATOM 1824 C C . ALA A 1 224 ? 25.870 42.825 -2.606 1.00 55.25 224 ALA A C 1
ATOM 1826 O O . ALA A 1 224 ? 24.877 43.229 -2.009 1.00 55.25 224 ALA A O 1
ATOM 1827 N N . LYS A 1 225 ? 27.021 43.513 -2.551 1.00 52.38 225 LYS A N 1
ATOM 1828 C CA . LYS A 1 225 ? 27.175 44.730 -1.727 1.00 52.38 225 LYS A CA 1
ATOM 1829 C C . LYS A 1 225 ? 26.689 46.018 -2.401 1.00 52.38 225 LYS A C 1
ATOM 1831 O O . LYS A 1 225 ? 26.579 47.038 -1.729 1.00 52.38 225 LYS A O 1
ATOM 1836 N N . LYS A 1 226 ? 26.397 45.994 -3.708 1.00 51.22 226 LYS A N 1
ATOM 1837 C CA . LYS A 1 226 ? 26.024 47.200 -4.470 1.00 51.22 226 LYS A CA 1
ATOM 1838 C C . LYS A 1 226 ? 24.510 47.446 -4.551 1.00 51.22 226 LYS A C 1
ATOM 1840 O O . LYS A 1 226 ? 24.114 48.513 -5.002 1.00 51.22 226 LYS A O 1
ATOM 1845 N N . SER A 1 227 ? 23.671 46.513 -4.091 1.00 53.97 227 SER A N 1
ATOM 1846 C CA . SER A 1 227 ? 22.204 46.640 -4.135 1.00 53.97 227 SER A CA 1
ATOM 1847 C C . SER A 1 227 ? 21.558 47.187 -2.854 1.00 53.97 227 SER A C 1
ATOM 1849 O O . SER A 1 227 ? 20.370 47.472 -2.876 1.00 53.97 227 SER A O 1
ATOM 1851 N N . ASN A 1 228 ? 22.312 47.391 -1.766 1.00 51.88 228 ASN A N 1
ATOM 1852 C CA . ASN A 1 228 ? 21.782 47.901 -0.485 1.00 51.88 228 ASN A CA 1
ATOM 1853 C C . ASN A 1 228 ? 22.078 49.393 -0.221 1.00 51.88 228 ASN A C 1
ATOM 1855 O O . ASN A 1 228 ? 21.972 49.839 0.914 1.00 51.88 228 ASN A O 1
ATOM 1859 N N . ILE A 1 229 ? 22.473 50.168 -1.239 1.00 52.69 229 ILE A N 1
ATOM 1860 C CA . ILE A 1 229 ? 22.767 51.615 -1.100 1.00 52.69 229 ILE A CA 1
ATOM 1861 C C . ILE A 1 229 ? 21.705 52.484 -1.816 1.00 52.69 229 ILE A C 1
ATOM 1863 O O . ILE A 1 229 ? 21.834 53.699 -1.889 1.00 52.69 229 ILE A O 1
ATOM 1867 N N . LEU A 1 230 ? 20.626 51.887 -2.338 1.00 53.44 230 LEU A N 1
ATOM 1868 C CA . LEU A 1 230 ? 19.560 52.607 -3.057 1.00 53.44 230 LEU A CA 1
ATOM 1869 C C . LEU A 1 230 ? 18.147 52.341 -2.504 1.00 53.44 230 LEU A C 1
ATOM 1871 O O . LEU A 1 230 ? 17.178 52.403 -3.257 1.00 53.44 230 LEU A O 1
ATOM 1875 N N . ALA A 1 231 ? 18.026 52.072 -1.203 1.00 46.19 231 ALA A N 1
ATOM 1876 C CA . ALA A 1 231 ? 16.747 52.058 -0.489 1.00 46.19 231 ALA A CA 1
ATOM 1877 C C . ALA A 1 231 ? 16.804 53.009 0.709 1.00 46.19 231 ALA A C 1
ATOM 1879 O O . ALA A 1 231 ? 17.840 52.979 1.414 1.00 46.19 231 ALA A O 1
#

pLDDT: mean 70.8, std 17.42, range [41.31, 96.31]